Protein AF-A0A2J0L1N8-F1 (afdb_monomer_lite)

Radius of gyration: 18.6 Å; chains: 1; bounding box: 38×47×56 Å

pLDDT: mean 83.7, std 17.96, range [36.22, 98.75]

Sequence (239 aa):
EGKQETFERILALIKKQTQQLLSDLTNLAQSHSAELFRLIEEYEKRYGSLGPWASNGVPIYLQTDYPGETLGLSDDPFTAYGCAVTSVAMVLAKYKSTITPMTLNHDVRTFSCTDSGWAFCWNSVSNYGFKIEKFVNHTYPKSL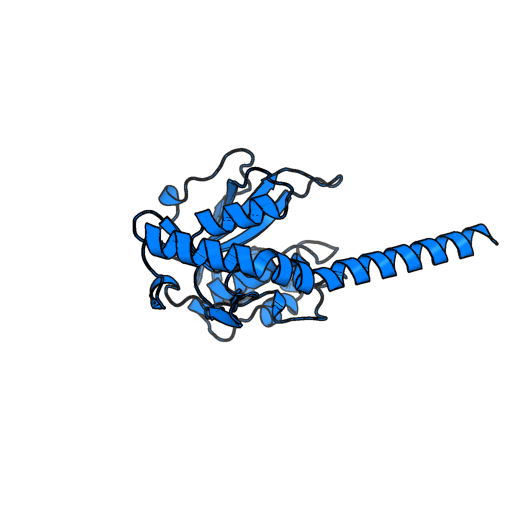NLDNYFDGRPMVIFLNTGYSSSCGCYRGHYVVVTSNFNGKYIVHDPILSGVVVDPNTGQKLPRGPRYLDMVKELVSDWYDGKKVVVDQVIIITPK

Secondary structure (DSSP, 8-state):
-HHHHHHHHHHHHHHHHHHHHHTTHHHHHHHTHHHHHHHHHHHHHHH----GGGGTT-----GGG-TT-BSTTSSSBHHHHTHHHHHHHHHHHTT-TT--HHHHHT-GGGSTTSTTS-S--GGGGGGGTEEEEEEEPP-TTSPP-GGGT-SSS-EEEEEEEEE--TT-PEEEEEEEEEEEETTEEEEE-TTTTS-EE-TTT--EEPS--EEHHHHHHHHHHHTTTPPPEEEEEEEEEE-

Foldseek 3Di:
DVVVVVVVVVVVVVVVVVVVVVVCLVVVQVVCLQVLVVLQVVCCVVFNHDDPVQQQQQDFAALCVDPPDAAAQAPHRSNVQVQVLQQVQSQLCSVPVVRHSVNLRPDNLQQVVDPRSRDGDQCSVVVVQKDWPDKDAFDPPDFDDCVVPDPQHKKKWWWFLDFDDPVTDTDTGIWIFHDAGPNWTKIRGNHSQAWRANPVPRDIDHRHIDTPVSVQCSRCVVVVNGHIGGGIIIGMGGD

Structure (mmCIF, N/CA/C/O backbone):
data_AF-A0A2J0L1N8-F1
#
_entry.id   AF-A0A2J0L1N8-F1
#
loop_
_atom_site.group_PDB
_atom_site.id
_atom_site.type_symbol
_atom_site.label_atom_id
_atom_site.label_alt_id
_atom_site.label_comp_id
_atom_site.label_asym_id
_atom_site.label_entity_id
_atom_site.label_seq_id
_atom_site.pdbx_PDB_ins_code
_atom_site.Cartn_x
_atom_site.Cartn_y
_atom_site.Cartn_z
_atom_site.occupancy
_atom_site.B_iso_or_equiv
_atom_site.auth_seq_id
_atom_site.auth_comp_id
_atom_site.auth_asym_id
_atom_site.auth_atom_id
_atom_site.pdbx_PDB_model_num
ATOM 1 N N . GLU A 1 1 ? 20.664 19.275 -40.132 1.00 52.25 1 GLU A N 1
ATOM 2 C CA . GLU A 1 1 ? 21.248 19.511 -38.792 1.00 52.25 1 GLU A CA 1
ATOM 3 C C . GLU A 1 1 ? 20.271 20.172 -37.806 1.00 52.25 1 GLU A C 1
ATOM 5 O O . GLU A 1 1 ? 20.024 19.581 -36.767 1.00 52.25 1 GLU A O 1
ATOM 10 N N . GLY A 1 2 ? 19.574 21.272 -38.130 1.00 52.19 2 GLY A N 1
ATOM 11 C CA . GLY A 1 2 ? 18.705 21.982 -37.157 1.00 52.19 2 GLY A CA 1
ATOM 12 C C . GLY A 1 2 ? 17.472 21.253 -36.572 1.00 52.19 2 GLY A C 1
ATOM 13 O O . GLY A 1 2 ? 16.914 21.700 -35.572 1.00 52.19 2 GLY A O 1
ATOM 14 N N . LYS A 1 3 ? 17.027 20.118 -37.136 1.00 45.91 3 LYS A N 1
ATOM 15 C CA . LYS A 1 3 ? 15.898 19.338 -36.578 1.00 45.91 3 LYS A CA 1
ATOM 16 C C . LYS A 1 3 ? 16.305 18.453 -35.394 1.00 45.91 3 LYS A C 1
ATOM 18 O O . LYS A 1 3 ? 15.472 18.192 -34.534 1.00 45.91 3 LYS A O 1
ATOM 23 N N . GLN A 1 4 ? 17.569 18.033 -35.338 1.00 47.91 4 GLN A N 1
ATOM 24 C CA . GLN A 1 4 ? 18.076 17.148 -34.288 1.00 47.91 4 GLN A CA 1
ATOM 25 C C . GLN A 1 4 ? 18.381 17.932 -33.008 1.00 47.91 4 GLN A C 1
ATOM 27 O O . GLN A 1 4 ? 17.948 17.528 -31.938 1.00 47.91 4 GLN A O 1
ATOM 32 N N . GLU A 1 5 ? 18.972 19.126 -33.120 1.00 58.19 5 GLU A N 1
ATOM 33 C CA . GLU A 1 5 ? 19.113 20.043 -31.978 1.00 58.19 5 GLU A CA 1
ATOM 34 C C . GLU A 1 5 ? 17.760 20.500 -31.423 1.00 58.19 5 GLU A C 1
ATOM 36 O O . GLU A 1 5 ? 17.589 20.598 -30.211 1.00 58.19 5 GLU A O 1
ATOM 41 N N . THR A 1 6 ? 16.767 20.740 -32.287 1.00 47.00 6 THR A N 1
ATOM 42 C CA . THR A 1 6 ? 15.409 21.099 -31.845 1.00 47.00 6 THR A CA 1
ATOM 43 C C . THR A 1 6 ? 14.746 19.941 -31.094 1.00 47.00 6 THR A C 1
ATOM 45 O O . THR A 1 6 ? 14.110 20.163 -30.067 1.00 47.00 6 THR A O 1
ATOM 48 N N . PHE A 1 7 ? 14.934 18.705 -31.562 1.00 39.81 7 PHE A N 1
ATOM 49 C CA . PHE A 1 7 ? 14.415 17.505 -30.909 1.00 39.81 7 PHE A CA 1
ATOM 50 C C . PHE A 1 7 ? 15.078 17.250 -29.550 1.00 39.81 7 PHE A C 1
ATOM 52 O O . PHE A 1 7 ? 14.368 17.066 -28.568 1.00 39.81 7 PHE A O 1
ATOM 59 N N . GLU A 1 8 ? 16.407 17.343 -29.457 1.00 49.06 8 GLU A N 1
ATOM 60 C CA . GLU A 1 8 ? 17.147 17.203 -28.193 1.00 49.06 8 GLU A CA 1
ATOM 61 C C . GLU A 1 8 ? 16.781 18.298 -27.184 1.00 49.06 8 GLU A C 1
ATOM 63 O O . GLU A 1 8 ? 16.646 18.045 -25.989 1.00 49.06 8 GLU A O 1
ATOM 68 N N . ARG A 1 9 ? 16.527 19.523 -27.658 1.00 53.19 9 ARG A N 1
ATOM 69 C CA . ARG A 1 9 ? 16.094 20.639 -26.808 1.00 53.19 9 ARG A CA 1
ATOM 70 C C . ARG A 1 9 ? 14.660 20.457 -26.304 1.00 53.19 9 ARG A C 1
ATOM 72 O O . ARG A 1 9 ? 14.391 20.769 -25.147 1.00 53.19 9 ARG A O 1
ATOM 79 N N . ILE A 1 10 ? 13.762 19.915 -27.132 1.00 43.25 10 ILE A N 1
ATOM 80 C CA . ILE A 1 10 ? 12.401 19.522 -26.730 1.00 43.25 10 ILE A CA 1
ATOM 81 C C . ILE A 1 10 ? 12.456 18.347 -25.746 1.00 43.25 10 ILE A C 1
ATOM 83 O O . ILE A 1 10 ? 11.767 18.386 -24.736 1.00 43.25 10 ILE A O 1
ATOM 87 N N . LEU A 1 11 ? 13.318 17.352 -25.961 1.00 41.41 11 LEU A N 1
ATOM 88 C CA . LEU A 1 11 ? 13.534 16.233 -25.037 1.00 41.41 11 LEU A CA 1
ATOM 89 C C . LEU A 1 11 ? 14.109 16.683 -23.695 1.00 41.41 11 LEU A C 1
ATOM 91 O O . LEU A 1 11 ? 13.662 16.210 -22.656 1.00 41.41 11 LEU A O 1
ATOM 95 N N . ALA A 1 12 ? 15.061 17.615 -23.693 1.00 48.00 12 ALA A N 1
ATOM 96 C CA . ALA A 1 12 ? 15.605 18.204 -22.475 1.00 48.00 12 ALA A CA 1
ATOM 97 C C . ALA A 1 12 ? 14.562 19.063 -21.739 1.00 48.00 12 ALA A C 1
ATOM 99 O O . ALA A 1 12 ? 14.507 19.031 -20.513 1.00 48.00 12 ALA A O 1
ATOM 100 N N . LEU A 1 13 ? 13.704 19.788 -22.468 1.00 44.12 13 LEU A N 1
ATOM 101 C CA . LEU A 1 13 ? 12.574 20.531 -21.902 1.00 44.12 13 LEU A CA 1
ATOM 102 C C . LEU A 1 13 ? 11.509 19.600 -21.323 1.00 44.12 13 LEU A C 1
ATOM 104 O O . LEU A 1 13 ? 11.051 19.856 -20.217 1.00 44.12 13 LEU A O 1
ATOM 108 N N . ILE A 1 14 ? 11.178 18.507 -22.015 1.00 43.28 14 ILE A N 1
ATOM 109 C CA . ILE A 1 14 ? 10.265 17.470 -21.525 1.00 43.28 14 ILE A CA 1
ATOM 110 C C . ILE A 1 14 ? 10.870 16.813 -20.288 1.00 43.28 14 ILE A C 1
ATOM 112 O O . ILE A 1 14 ? 10.217 16.787 -19.262 1.00 43.28 14 ILE A O 1
ATOM 116 N N . LYS A 1 15 ? 12.135 16.377 -20.311 1.00 40.19 15 LYS A N 1
ATOM 117 C CA . LYS A 1 15 ? 12.809 15.790 -19.139 1.00 40.19 15 LYS A CA 1
ATOM 118 C C . LYS A 1 15 ? 12.867 16.756 -17.958 1.00 40.19 15 LYS A C 1
ATOM 120 O O . LYS A 1 15 ? 12.630 16.336 -16.830 1.00 40.19 15 LYS A O 1
ATOM 125 N N . LYS A 1 16 ? 13.120 18.043 -18.210 1.00 44.84 16 LYS A N 1
ATOM 126 C CA . LYS A 1 16 ? 13.109 19.088 -17.182 1.00 44.84 16 LYS A CA 1
ATOM 127 C C . LYS A 1 16 ? 11.700 19.324 -16.638 1.00 44.84 16 LYS A C 1
ATOM 129 O O . LYS A 1 16 ? 11.557 19.383 -15.428 1.00 44.84 16 LYS A O 1
ATOM 134 N N . GLN A 1 17 ? 10.672 19.389 -17.485 1.00 36.88 17 GLN A N 1
ATOM 135 C CA . GLN A 1 17 ? 9.266 19.495 -17.072 1.00 36.88 17 GLN A CA 1
ATOM 136 C C . GLN A 1 17 ? 8.795 18.248 -16.313 1.00 36.88 17 GLN A C 1
ATOM 138 O O . GLN A 1 17 ? 8.113 18.383 -15.307 1.00 36.88 17 GLN A O 1
ATOM 143 N N . THR A 1 18 ? 9.219 17.051 -16.717 1.00 40.91 18 THR A N 1
ATOM 144 C CA . THR A 1 18 ? 8.939 15.789 -16.023 1.00 40.91 18 THR A CA 1
ATOM 145 C C . THR A 1 18 ? 9.659 15.725 -14.673 1.00 40.91 18 THR A C 1
ATOM 147 O O . THR A 1 18 ? 9.056 15.319 -13.690 1.00 40.91 18 THR A O 1
ATOM 150 N N . GLN A 1 19 ? 10.905 16.202 -14.570 1.00 38.97 19 GLN A N 1
ATOM 151 C CA . GLN A 1 19 ? 11.608 16.360 -13.286 1.00 38.97 19 GLN A CA 1
ATOM 152 C C . GLN A 1 19 ? 10.979 17.443 -12.396 1.00 38.97 19 GLN A C 1
ATOM 154 O O . GLN A 1 19 ? 10.983 17.309 -11.175 1.00 38.97 19 GLN A O 1
ATOM 159 N N . GLN A 1 20 ? 10.393 18.486 -12.988 1.00 38.25 20 GLN A N 1
ATOM 160 C CA . GLN A 1 20 ? 9.663 19.532 -12.267 1.00 38.25 20 GLN A CA 1
ATOM 161 C C . GLN A 1 20 ? 8.290 19.041 -11.776 1.00 38.25 20 GLN A C 1
ATOM 163 O O . GLN A 1 20 ? 7.902 19.370 -10.666 1.00 38.25 20 GLN A O 1
ATOM 168 N N . LEU A 1 21 ? 7.627 18.155 -12.524 1.00 36.22 21 LEU A N 1
ATOM 169 C CA . LEU A 1 21 ? 6.430 17.423 -12.085 1.00 36.22 21 LEU A CA 1
ATOM 170 C C . LEU A 1 21 ? 6.754 16.354 -11.023 1.00 36.22 21 LEU A C 1
ATOM 172 O O . LEU A 1 21 ? 5.937 16.058 -10.160 1.00 36.22 21 LEU A O 1
ATOM 176 N N . LEU A 1 22 ? 7.967 15.795 -11.027 1.00 38.78 22 LEU A N 1
ATOM 177 C CA . LEU A 1 22 ? 8.450 14.890 -9.972 1.00 38.78 22 LEU A CA 1
ATOM 178 C C . LEU A 1 22 ? 8.841 15.632 -8.682 1.00 38.78 22 LEU A C 1
ATOM 180 O O . LEU A 1 22 ? 8.788 15.054 -7.597 1.00 38.78 22 LEU A O 1
ATOM 184 N N . SER A 1 23 ? 9.156 16.925 -8.784 1.00 36.22 23 SER A N 1
ATOM 185 C CA . SER A 1 23 ? 9.275 17.854 -7.653 1.00 36.22 23 SER A CA 1
ATOM 186 C C . SER A 1 23 ? 7.914 18.209 -7.024 1.00 36.22 23 SER A C 1
ATOM 188 O O . SER A 1 23 ? 7.894 18.804 -5.945 1.00 36.22 23 SER A O 1
ATOM 190 N N . ASP A 1 24 ? 6.788 17.829 -7.640 1.00 42.91 24 ASP A N 1
ATOM 191 C CA . ASP A 1 24 ? 5.440 18.160 -7.162 1.00 42.91 24 ASP A CA 1
ATOM 192 C C . ASP A 1 24 ? 4.811 17.108 -6.238 1.00 42.91 24 ASP A C 1
ATOM 194 O O . ASP A 1 24 ? 3.710 17.326 -5.752 1.00 42.91 24 ASP A O 1
ATOM 198 N N . LEU A 1 25 ? 5.492 16.017 -5.871 1.00 42.97 25 LEU A N 1
ATOM 199 C CA . LEU A 1 25 ? 4.987 15.122 -4.812 1.00 42.97 25 LEU A CA 1
ATOM 200 C C . LEU A 1 25 ? 4.983 15.799 -3.430 1.00 42.97 25 LEU A C 1
ATOM 202 O O . LEU A 1 25 ? 4.101 15.537 -2.616 1.00 42.97 25 LEU A O 1
ATOM 206 N N . THR A 1 26 ? 5.910 16.729 -3.183 1.00 40.84 26 THR A N 1
ATOM 207 C CA . THR A 1 26 ? 5.939 17.556 -1.965 1.00 40.84 26 THR A CA 1
ATOM 208 C C . THR A 1 26 ? 4.827 18.611 -1.978 1.00 40.84 26 THR A C 1
ATOM 210 O O . THR A 1 26 ? 4.223 18.871 -0.939 1.00 40.84 26 THR A O 1
ATOM 213 N N . ASN A 1 27 ? 4.494 19.156 -3.155 1.00 43.84 27 ASN A N 1
ATOM 214 C CA . ASN A 1 27 ? 3.375 20.086 -3.345 1.00 43.84 27 ASN A CA 1
ATOM 215 C C . ASN A 1 27 ? 2.018 19.366 -3.341 1.00 43.84 27 ASN A C 1
ATOM 217 O O . ASN A 1 27 ? 1.044 19.922 -2.848 1.00 43.84 27 ASN A O 1
ATOM 221 N N . LEU A 1 28 ? 1.938 18.117 -3.807 1.00 46.94 28 LEU A N 1
ATOM 222 C CA . LEU A 1 28 ? 0.760 17.254 -3.684 1.00 46.94 28 LEU A CA 1
ATOM 223 C C . LEU A 1 28 ? 0.546 16.861 -2.215 1.00 46.94 28 LEU A C 1
ATOM 225 O O . LEU A 1 28 ? -0.552 16.987 -1.688 1.00 46.94 28 LEU A O 1
ATOM 229 N N . ALA A 1 29 ? 1.614 16.483 -1.508 1.00 44.12 29 ALA A N 1
ATOM 230 C CA . ALA A 1 29 ? 1.554 16.208 -0.078 1.00 44.12 29 ALA A CA 1
ATOM 231 C C . ALA A 1 29 ? 1.189 17.454 0.749 1.00 44.12 29 ALA A C 1
ATOM 233 O O . ALA A 1 29 ? 0.446 17.311 1.708 1.00 44.12 29 ALA A O 1
ATOM 234 N N . GLN A 1 30 ? 1.647 18.661 0.388 1.00 46.31 30 GLN A N 1
ATOM 235 C CA . GLN A 1 30 ? 1.259 19.916 1.059 1.00 46.31 30 GLN A CA 1
ATOM 236 C C . GLN A 1 30 ? -0.136 20.426 0.660 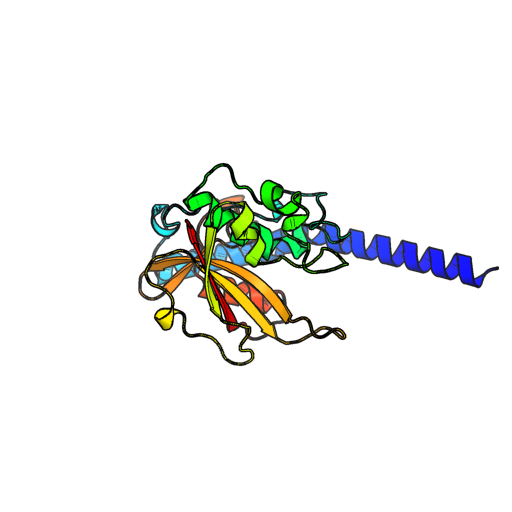1.00 46.31 30 GLN A C 1
ATOM 238 O O . GLN A 1 30 ? -0.855 20.933 1.516 1.00 46.31 30 GLN A O 1
ATOM 243 N N . SER A 1 31 ? -0.551 20.285 -0.602 1.00 53.03 31 SER A N 1
ATOM 244 C CA . SER A 1 31 ? -1.897 20.684 -1.052 1.00 53.03 31 SER A CA 1
ATOM 245 C C . SER A 1 31 ? -2.983 19.743 -0.532 1.00 53.03 31 SER A C 1
ATOM 247 O O . SER A 1 31 ? -4.084 20.198 -0.233 1.00 53.03 31 SER A O 1
ATOM 249 N N . HIS A 1 32 ? -2.657 18.463 -0.325 1.00 64.94 32 HIS A N 1
ATOM 250 C CA . HIS A 1 32 ? -3.560 17.488 0.279 1.00 64.94 32 HIS A CA 1
ATOM 251 C C . HIS A 1 32 ? -3.314 17.255 1.776 1.00 64.94 32 HIS A C 1
ATOM 253 O O . HIS A 1 32 ? -4.083 16.508 2.368 1.00 64.94 32 HIS A O 1
ATOM 259 N N . SER A 1 33 ? -2.308 17.852 2.437 1.00 69.44 33 SER A N 1
ATOM 260 C CA . SER A 1 33 ? -2.086 17.578 3.872 1.00 69.44 33 SER A CA 1
ATOM 261 C C . SER A 1 33 ? -3.227 18.097 4.737 1.00 69.44 33 SER A C 1
ATOM 263 O O . SER A 1 33 ? -3.623 17.404 5.669 1.00 69.44 33 SER A O 1
ATOM 265 N N . ALA A 1 34 ? -3.786 19.268 4.409 1.00 74.31 34 ALA A N 1
ATOM 266 C CA . ALA A 1 34 ? -4.982 19.792 5.069 1.00 74.31 34 ALA A CA 1
ATOM 267 C C . ALA A 1 34 ? -6.172 18.843 4.897 1.00 74.31 34 ALA A C 1
ATOM 269 O O . ALA A 1 34 ? -6.858 18.529 5.865 1.00 74.31 34 ALA A O 1
ATOM 270 N N . GLU A 1 35 ? -6.385 18.359 3.673 1.00 81.81 35 GLU A N 1
ATOM 271 C CA . GLU A 1 35 ? -7.505 17.477 3.355 1.00 81.81 35 GLU A CA 1
ATOM 272 C C . GLU A 1 35 ? -7.341 16.091 3.986 1.00 81.81 35 GLU A C 1
ATOM 274 O O . GLU A 1 35 ? -8.262 15.576 4.610 1.00 81.81 35 GLU A O 1
ATOM 279 N N . LEU A 1 36 ? -6.141 15.516 3.922 1.00 81.69 36 LEU A N 1
ATOM 280 C CA . LEU A 1 36 ? -5.798 14.264 4.585 1.00 81.69 36 LEU A CA 1
ATOM 281 C C . LEU A 1 36 ? -5.970 14.378 6.101 1.00 81.69 36 LEU A C 1
ATOM 283 O O . LEU A 1 36 ? -6.534 13.480 6.719 1.00 81.69 36 LEU A O 1
ATOM 287 N N . PHE A 1 37 ? -5.505 15.473 6.705 1.00 83.12 37 PHE A N 1
ATOM 288 C CA . PHE A 1 37 ? -5.677 15.723 8.132 1.00 83.12 37 PHE A CA 1
ATOM 289 C C . PHE A 1 37 ? -7.166 15.811 8.497 1.00 83.12 37 PHE A C 1
ATOM 291 O O . PHE A 1 37 ? -7.621 15.093 9.387 1.00 83.12 37 PHE A O 1
ATOM 298 N N . ARG A 1 38 ? -7.936 16.611 7.747 1.00 86.00 38 ARG A N 1
ATOM 299 C CA . ARG A 1 38 ? -9.389 16.767 7.906 1.00 86.00 38 ARG A CA 1
ATOM 300 C C . ARG A 1 38 ? -10.117 15.426 7.815 1.00 86.00 38 ARG A C 1
ATOM 302 O O . ARG A 1 38 ? -10.959 15.125 8.656 1.00 86.00 38 ARG A O 1
ATOM 309 N N . LEU A 1 39 ? -9.791 14.619 6.809 1.00 89.94 39 LEU A N 1
ATOM 310 C CA . LEU A 1 39 ? -10.401 13.311 6.595 1.00 89.94 39 LEU A CA 1
ATOM 311 C C . LEU A 1 39 ? -10.041 12.317 7.701 1.00 89.94 39 LEU A C 1
ATOM 313 O O . LEU A 1 39 ? -10.912 11.568 8.141 1.00 89.94 39 LEU A O 1
ATOM 317 N N . ILE A 1 40 ? -8.800 12.324 8.197 1.00 88.12 40 ILE A N 1
ATOM 318 C CA . ILE A 1 40 ? -8.428 11.488 9.345 1.00 88.12 40 ILE A CA 1
ATOM 319 C C . ILE A 1 40 ? -9.304 11.850 10.547 1.00 88.12 40 ILE A C 1
ATOM 321 O O . ILE A 1 40 ? -9.949 10.965 11.106 1.00 88.12 40 ILE A O 1
ATOM 325 N N . GLU A 1 41 ? -9.399 13.132 10.905 1.00 89.12 41 GLU A N 1
ATOM 326 C CA . GLU A 1 41 ? -10.238 13.567 12.027 1.00 89.12 41 GLU A CA 1
ATOM 327 C C . GLU A 1 41 ? -11.718 13.218 11.827 1.00 89.12 41 GLU A C 1
ATOM 329 O O . GLU A 1 41 ? -12.378 12.744 12.754 1.00 89.12 41 GLU A O 1
ATOM 334 N N . GLU A 1 42 ? -12.250 13.411 10.617 1.00 92.75 42 GLU A N 1
ATOM 335 C CA . GLU A 1 42 ? -13.637 13.081 10.291 1.00 92.75 42 GLU A CA 1
ATOM 336 C C . GLU A 1 42 ? -13.921 11.585 10.485 1.00 92.75 42 GLU A C 1
ATOM 338 O O . GLU A 1 42 ? -14.891 11.209 11.156 1.00 92.75 42 GLU A O 1
ATOM 343 N N . TYR A 1 43 ? -13.072 10.721 9.925 1.00 93.75 43 TYR A N 1
ATOM 344 C CA . TYR A 1 43 ? -13.245 9.277 10.019 1.00 93.75 43 TYR A CA 1
ATOM 345 C C . TYR A 1 43 ? -13.017 8.768 11.444 1.00 93.75 43 TYR A C 1
ATOM 347 O O . TYR A 1 43 ? -13.767 7.904 11.899 1.00 93.75 43 TYR A O 1
ATOM 355 N N . GLU A 1 44 ? -12.050 9.314 12.182 1.00 91.62 44 GLU A N 1
ATOM 356 C CA . GLU A 1 44 ? -11.842 8.959 13.587 1.00 91.62 44 GLU A CA 1
ATOM 357 C C . GLU A 1 44 ? -13.012 9.393 14.473 1.00 91.62 44 GLU A C 1
ATOM 359 O O . GLU A 1 44 ? -13.459 8.625 15.324 1.00 91.62 44 GLU A O 1
ATOM 364 N N . LYS A 1 45 ? -13.588 10.575 14.234 1.00 93.50 45 LYS A N 1
ATOM 365 C CA . LYS A 1 45 ? -14.798 11.024 14.934 1.00 93.50 45 LYS A CA 1
ATOM 366 C C . LYS A 1 45 ? -16.001 10.134 14.623 1.00 93.50 45 LYS A C 1
ATOM 368 O O . LYS A 1 45 ? -16.828 9.888 15.500 1.00 93.50 45 LYS A O 1
ATOM 373 N N . ARG A 1 46 ? -16.127 9.677 13.375 1.00 95.06 46 ARG A N 1
ATOM 374 C CA . ARG A 1 46 ? -17.278 8.895 12.909 1.00 95.06 46 ARG A CA 1
ATOM 375 C C . ARG A 1 46 ? -17.203 7.416 13.286 1.00 95.06 46 ARG A C 1
ATOM 377 O O . ARG A 1 46 ? -18.236 6.825 13.588 1.00 95.06 46 ARG A O 1
ATOM 384 N N . TYR A 1 47 ? -16.016 6.820 13.229 1.00 94.44 47 TYR A N 1
ATOM 385 C CA . TYR A 1 47 ? -15.825 5.371 13.355 1.00 94.44 47 TYR A CA 1
ATOM 386 C C . TYR A 1 47 ? -14.925 4.965 14.530 1.00 94.44 47 TYR A C 1
ATOM 388 O O . TYR A 1 47 ? -14.923 3.790 14.895 1.00 94.44 47 TYR A O 1
ATOM 396 N N . GLY A 1 48 ? -14.227 5.919 15.151 1.00 92.69 48 GLY A N 1
ATOM 397 C CA . GLY A 1 48 ? -13.297 5.736 16.266 1.00 92.69 48 GLY A CA 1
ATOM 398 C C . GLY A 1 48 ? -11.833 5.925 15.852 1.00 92.69 48 GLY A C 1
ATOM 399 O O . GLY A 1 48 ? -11.454 5.631 14.717 1.00 92.69 48 GLY A O 1
ATOM 400 N N . SER A 1 49 ? -10.993 6.398 16.774 1.00 91.62 49 SER A N 1
ATOM 401 C CA . SER A 1 49 ? -9.554 6.556 16.527 1.00 91.62 49 SER A CA 1
ATOM 402 C C . SER A 1 49 ? -8.838 5.213 16.384 1.00 91.62 49 SER A C 1
ATOM 404 O O . SER A 1 49 ? -9.134 4.245 17.095 1.00 91.62 49 SER A O 1
ATOM 406 N N . LEU A 1 50 ? -7.866 5.156 15.473 1.00 92.12 50 LEU A N 1
ATOM 407 C CA . LEU A 1 50 ? -7.100 3.942 15.201 1.00 92.12 50 LEU A CA 1
ATOM 408 C C . LEU A 1 50 ? -5.834 3.897 16.059 1.00 92.12 50 LEU A C 1
ATOM 410 O O . LEU A 1 50 ? -5.032 4.827 16.068 1.00 92.12 50 LEU A O 1
ATOM 414 N N . GLY A 1 51 ? -5.637 2.788 16.772 1.00 88.69 51 GLY A N 1
ATOM 415 C CA . GLY A 1 51 ? -4.443 2.560 17.588 1.00 88.69 51 GLY A CA 1
ATOM 416 C C . GLY A 1 51 ? -3.431 1.614 16.930 1.00 88.69 51 GLY A C 1
ATOM 417 O O . GLY A 1 51 ? -3.709 1.043 15.873 1.00 88.69 51 GLY A O 1
ATOM 418 N N . PRO A 1 52 ? -2.287 1.349 17.595 1.00 89.44 52 PRO A N 1
ATOM 419 C CA . PRO A 1 52 ? -1.273 0.400 17.115 1.00 89.44 52 PRO A CA 1
ATOM 420 C C . PRO A 1 52 ? -1.813 -1.009 16.829 1.00 89.44 52 PRO A C 1
ATOM 422 O O . PRO A 1 52 ? -1.289 -1.721 15.974 1.00 89.44 52 PRO A O 1
ATOM 425 N N . TRP A 1 53 ? -2.887 -1.411 17.516 1.00 92.50 53 TRP A N 1
ATOM 426 C CA . TRP A 1 53 ? -3.572 -2.685 17.288 1.00 92.50 53 TRP A CA 1
ATOM 427 C C . TRP A 1 53 ? -4.073 -2.829 15.843 1.00 92.50 53 TRP A C 1
ATOM 429 O O . TRP A 1 53 ? -4.071 -3.934 15.304 1.00 92.50 53 TRP A O 1
ATOM 439 N N . ALA A 1 54 ? -4.448 -1.724 15.188 1.00 95.19 54 ALA A N 1
ATOM 440 C CA . ALA A 1 54 ? -5.059 -1.749 13.864 1.00 95.19 54 ALA A CA 1
ATOM 441 C C . ALA A 1 54 ? -4.052 -2.118 12.763 1.00 95.19 54 ALA A C 1
ATOM 443 O O . ALA A 1 54 ? -4.433 -2.635 11.710 1.00 95.19 54 ALA A O 1
ATOM 444 N N . SER A 1 55 ? -2.757 -1.948 13.031 1.00 95.06 55 SER A N 1
ATOM 445 C CA . SER A 1 55 ? -1.679 -2.423 12.165 1.00 95.06 55 SER A CA 1
ATOM 446 C C . SER A 1 55 ? -1.542 -3.945 12.155 1.00 95.06 55 SER A C 1
ATOM 448 O O . SER A 1 55 ? -0.927 -4.483 11.239 1.00 95.06 55 SER A O 1
ATOM 450 N N . ASN A 1 56 ? -2.100 -4.660 13.144 1.00 95.25 56 ASN A N 1
ATOM 451 C CA . ASN A 1 56 ? -2.029 -6.123 13.230 1.00 95.25 56 ASN A CA 1
ATOM 452 C C . ASN A 1 56 ? -0.580 -6.643 13.055 1.00 95.25 56 ASN A C 1
ATOM 454 O O . ASN A 1 56 ? -0.319 -7.583 12.308 1.00 95.25 56 ASN A O 1
ATOM 458 N N . GLY A 1 57 ? 0.404 -5.974 13.665 1.00 95.88 57 GLY A N 1
ATOM 459 C CA . GLY A 1 57 ? 1.827 -6.333 13.556 1.00 95.88 57 GLY A CA 1
ATOM 460 C C . GLY A 1 57 ? 2.472 -6.143 12.173 1.00 95.88 57 GLY A C 1
ATOM 461 O O . GLY A 1 57 ? 3.641 -6.475 12.007 1.00 95.88 57 GLY A O 1
ATOM 462 N N . VAL A 1 58 ? 1.752 -5.619 11.179 1.00 97.88 58 VAL A N 1
ATOM 463 C CA . VAL A 1 58 ? 2.329 -5.191 9.898 1.00 97.88 58 VAL A CA 1
ATOM 464 C C . VAL A 1 58 ? 3.081 -3.875 10.136 1.00 97.88 58 VAL A C 1
ATOM 466 O O . VAL A 1 58 ? 2.511 -2.983 10.758 1.00 97.88 58 VAL A O 1
ATOM 469 N N . PRO A 1 59 ? 4.339 -3.700 9.700 1.00 97.56 59 PRO A N 1
ATOM 470 C CA . PRO A 1 59 ? 5.005 -2.400 9.771 1.00 97.56 59 PRO A CA 1
ATOM 471 C C . PRO A 1 59 ? 4.450 -1.425 8.723 1.00 97.56 59 PRO A C 1
ATOM 473 O O . PRO A 1 59 ? 3.835 -1.831 7.739 1.00 97.56 59 PRO A O 1
ATOM 476 N N . ILE A 1 60 ? 4.680 -0.126 8.922 1.00 96.31 60 ILE A N 1
ATOM 477 C CA . ILE A 1 60 ? 4.370 0.903 7.920 1.00 96.31 60 ILE A CA 1
ATOM 478 C C . ILE A 1 60 ? 5.662 1.318 7.226 1.00 96.31 60 ILE A C 1
ATOM 480 O O . ILE A 1 60 ? 6.526 1.962 7.832 1.00 96.31 60 ILE A O 1
ATOM 484 N N . TYR A 1 61 ? 5.746 1.000 5.941 1.00 97.56 61 TYR A N 1
ATOM 485 C CA . TYR A 1 61 ? 6.765 1.513 5.038 1.00 97.56 61 TYR A CA 1
ATOM 486 C C . TYR A 1 61 ? 6.131 2.483 4.052 1.00 97.56 61 TYR A C 1
ATOM 488 O O . TYR A 1 61 ? 5.019 2.240 3.585 1.00 97.56 61 TYR A O 1
ATOM 496 N N . LEU A 1 62 ? 6.841 3.567 3.741 1.00 94.31 62 LEU A N 1
ATOM 497 C CA . LEU A 1 62 ? 6.395 4.535 2.749 1.00 94.31 62 LEU A CA 1
ATOM 498 C C . LEU A 1 62 ? 7.300 4.472 1.529 1.00 94.31 62 LEU A C 1
ATOM 500 O O . LEU A 1 62 ? 8.521 4.468 1.664 1.00 94.31 62 LEU A O 1
ATOM 504 N N . GLN A 1 63 ? 6.715 4.490 0.336 1.00 92.75 63 GLN A N 1
ATOM 505 C CA . GLN A 1 63 ? 7.501 4.582 -0.896 1.00 92.75 63 GLN A CA 1
ATOM 506 C C . GLN A 1 63 ? 8.207 5.942 -1.011 1.00 92.75 63 GLN A C 1
ATOM 508 O O . GLN A 1 63 ? 9.237 6.060 -1.667 1.00 92.75 63 GLN A O 1
ATOM 513 N N . THR A 1 64 ? 7.682 6.963 -0.328 1.00 87.75 64 THR A N 1
ATOM 514 C CA . THR A 1 64 ? 8.237 8.320 -0.277 1.00 87.75 64 THR A CA 1
ATOM 515 C C . THR A 1 64 ? 9.475 8.444 0.613 1.00 87.75 64 THR A C 1
ATOM 517 O O . THR A 1 64 ? 10.142 9.471 0.555 1.00 87.75 64 THR A O 1
ATOM 520 N N . ASP A 1 65 ? 9.805 7.424 1.417 1.00 91.00 65 ASP A N 1
ATOM 521 C CA . ASP A 1 65 ? 11.007 7.420 2.269 1.00 91.00 65 ASP A CA 1
ATOM 522 C C . ASP A 1 65 ? 12.308 7.206 1.457 1.00 91.00 65 ASP A C 1
ATOM 524 O O . ASP A 1 65 ? 13.399 7.277 2.019 1.00 91.00 65 ASP A O 1
ATOM 528 N N . TYR A 1 66 ? 12.209 6.960 0.142 1.00 90.00 66 TYR A N 1
ATOM 529 C CA . TYR A 1 66 ? 13.331 6.593 -0.733 1.00 90.00 66 TYR A CA 1
ATOM 530 C C . TYR A 1 66 ? 13.506 7.563 -1.918 1.00 90.00 66 TYR A C 1
ATOM 532 O O . TYR A 1 66 ? 13.401 7.159 -3.080 1.00 90.00 66 TYR A O 1
ATOM 540 N N . PRO A 1 67 ? 13.731 8.867 -1.669 1.00 88.31 67 PRO A N 1
ATOM 541 C CA . PRO A 1 67 ? 13.962 9.823 -2.745 1.00 88.31 67 PRO A CA 1
ATOM 542 C C . PRO A 1 67 ? 15.251 9.485 -3.507 1.00 88.31 67 PRO A C 1
ATOM 544 O O . PRO A 1 67 ? 16.292 9.239 -2.904 1.00 88.31 67 PRO A O 1
ATOM 547 N N . GLY A 1 68 ? 15.186 9.514 -4.840 1.00 87.62 68 GLY A N 1
ATOM 548 C CA . GLY A 1 68 ? 16.330 9.248 -5.721 1.00 87.62 68 GLY A CA 1
ATOM 549 C C . GLY A 1 68 ? 16.516 7.782 -6.124 1.00 87.62 68 GLY A C 1
ATOM 550 O O . GLY A 1 68 ? 17.277 7.519 -7.049 1.00 87.62 68 GLY A O 1
ATOM 551 N N . GLU A 1 69 ? 15.795 6.850 -5.501 1.00 94.62 69 GLU A N 1
ATOM 552 C CA . GLU A 1 69 ? 15.767 5.450 -5.931 1.00 94.62 69 GLU A CA 1
ATOM 553 C C . GLU A 1 69 ? 14.858 5.271 -7.156 1.00 94.62 69 GLU A C 1
ATOM 555 O O . GLU A 1 69 ? 13.794 5.897 -7.263 1.00 94.62 69 GLU A O 1
ATOM 560 N N . THR A 1 70 ? 15.251 4.378 -8.063 1.00 94.06 70 THR A N 1
ATOM 561 C CA . THR A 1 70 ? 14.411 3.926 -9.180 1.00 94.06 70 THR A CA 1
ATOM 562 C C . THR A 1 70 ? 13.734 2.595 -8.857 1.00 94.06 70 THR A C 1
ATOM 564 O O . THR A 1 70 ? 14.128 1.875 -7.936 1.00 94.06 70 THR A O 1
ATOM 567 N N . LEU A 1 71 ? 12.659 2.275 -9.574 1.00 89.94 71 LEU A N 1
ATOM 568 C CA . LEU A 1 71 ? 11.904 1.040 -9.416 1.00 89.94 71 LEU A CA 1
ATOM 569 C C . LEU A 1 71 ? 12.592 -0.102 -10.167 1.00 89.94 71 LEU A C 1
ATOM 571 O O . LEU A 1 71 ? 12.597 -0.132 -11.399 1.00 89.94 71 LEU A O 1
ATOM 575 N N . GLY A 1 72 ? 13.122 -1.072 -9.425 1.00 91.50 72 GLY A N 1
ATOM 576 C CA . GLY A 1 72 ? 13.767 -2.250 -9.993 1.00 91.50 72 GLY A CA 1
ATOM 577 C C . GLY A 1 72 ? 14.888 -1.888 -10.967 1.00 91.50 72 GLY A C 1
ATOM 578 O O . GLY A 1 72 ? 15.857 -1.231 -10.601 1.00 91.50 72 GLY A O 1
ATOM 579 N N . LEU A 1 73 ? 14.747 -2.342 -12.215 1.00 89.12 73 LEU A N 1
ATOM 580 C CA . LEU A 1 73 ? 15.691 -2.064 -13.309 1.00 89.12 73 LEU A CA 1
ATOM 581 C C . LEU A 1 73 ? 15.209 -0.956 -14.258 1.00 89.12 73 LEU A C 1
ATOM 583 O O . LEU A 1 73 ? 15.837 -0.720 -15.287 1.00 89.12 73 LEU A O 1
ATOM 587 N N . SER A 1 74 ? 14.080 -0.322 -13.949 1.00 87.19 74 SER A N 1
ATOM 588 C CA . SER A 1 74 ? 13.523 0.760 -14.759 1.00 87.19 74 SER A CA 1
ATOM 589 C C . SER A 1 74 ? 14.123 2.119 -14.382 1.00 87.19 74 SER A C 1
ATOM 591 O O . SER A 1 74 ? 14.751 2.271 -13.332 1.00 87.19 74 SER A O 1
ATOM 593 N N . ASP A 1 75 ? 13.870 3.124 -15.221 1.00 88.88 75 ASP A N 1
ATOM 594 C CA . ASP A 1 75 ? 14.166 4.532 -14.923 1.00 88.88 75 ASP A CA 1
ATOM 595 C C . ASP A 1 75 ? 13.030 5.217 -14.134 1.00 88.88 75 ASP A C 1
ATOM 597 O O . ASP A 1 75 ? 13.095 6.416 -13.847 1.00 88.88 75 ASP A O 1
ATOM 601 N N . ASP A 1 76 ? 11.968 4.479 -13.794 1.00 84.50 76 ASP A N 1
ATOM 602 C CA . ASP A 1 76 ? 10.815 5.032 -13.096 1.00 84.50 76 ASP A CA 1
ATOM 603 C C . ASP A 1 76 ? 11.160 5.317 -11.625 1.00 84.50 76 ASP A C 1
ATOM 605 O O . ASP A 1 76 ? 11.742 4.469 -10.947 1.00 84.50 76 ASP A O 1
ATOM 609 N N . PRO A 1 77 ? 10.790 6.483 -11.072 1.00 88.38 77 PRO A N 1
ATOM 610 C CA . PRO A 1 77 ? 11.092 6.813 -9.685 1.00 88.38 77 PRO A CA 1
ATOM 611 C C . PRO A 1 77 ? 10.304 5.930 -8.712 1.00 88.38 77 PRO A C 1
ATOM 613 O O . PRO A 1 77 ? 9.073 5.836 -8.781 1.00 88.38 77 PRO A O 1
ATOM 616 N N . PHE A 1 78 ? 11.003 5.346 -7.735 1.00 90.38 78 PHE A N 1
ATOM 617 C CA . PHE A 1 78 ? 10.394 4.486 -6.718 1.00 90.38 78 PHE A CA 1
ATOM 618 C C . PHE A 1 78 ? 9.325 5.227 -5.907 1.00 90.38 78 PHE A C 1
ATOM 620 O O . PHE A 1 78 ? 8.280 4.669 -5.575 1.00 90.38 78 PHE A O 1
ATOM 627 N N . THR A 1 79 ? 9.539 6.518 -5.648 1.00 87.50 79 THR A N 1
ATOM 628 C CA . THR A 1 79 ? 8.590 7.371 -4.923 1.00 87.50 79 THR A CA 1
ATOM 629 C C . THR A 1 79 ? 7.249 7.536 -5.636 1.00 87.50 79 THR A C 1
ATOM 631 O O . THR A 1 79 ? 6.257 7.807 -4.963 1.00 87.50 79 THR A O 1
ATOM 634 N N . ALA A 1 80 ? 7.182 7.339 -6.956 1.00 82.94 80 ALA A N 1
ATOM 635 C CA . ALA A 1 80 ? 5.942 7.417 -7.727 1.00 82.94 80 ALA A CA 1
ATOM 636 C C . ALA A 1 80 ? 5.328 6.032 -7.995 1.00 82.94 80 ALA A C 1
ATOM 638 O O . ALA A 1 80 ? 4.111 5.876 -7.912 1.00 82.94 80 ALA A O 1
ATOM 639 N N . TYR A 1 81 ? 6.155 5.015 -8.260 1.00 86.56 81 TYR A N 1
ATOM 640 C CA . TYR A 1 81 ? 5.687 3.713 -8.760 1.00 86.56 81 TYR A CA 1
ATOM 641 C C . TYR A 1 81 ? 5.895 2.534 -7.786 1.00 86.56 81 TYR A C 1
ATOM 643 O O . TYR A 1 81 ? 5.450 1.418 -8.047 1.00 86.56 81 TYR A O 1
ATOM 651 N N . GLY A 1 82 ? 6.509 2.762 -6.623 1.00 92.50 82 GLY A N 1
ATOM 652 C CA . GLY A 1 82 ? 6.895 1.729 -5.652 1.00 92.50 82 GLY A CA 1
ATOM 653 C C . GLY A 1 82 ? 5.775 1.169 -4.764 1.00 92.50 82 GLY A C 1
ATOM 654 O O . GLY A 1 82 ? 6.076 0.448 -3.807 1.00 92.50 82 GLY A O 1
ATOM 655 N N . CYS A 1 83 ? 4.499 1.465 -5.039 1.00 94.12 83 CYS A N 1
ATOM 656 C CA . CYS A 1 83 ? 3.371 1.079 -4.176 1.00 94.12 83 CYS A CA 1
ATOM 657 C C . CYS A 1 83 ? 3.237 -0.444 -4.013 1.00 94.12 83 CYS A C 1
ATOM 659 O O . CYS A 1 83 ? 3.019 -0.929 -2.899 1.00 94.12 83 CYS A O 1
ATOM 661 N N . ALA A 1 84 ? 3.430 -1.211 -5.093 1.00 94.56 84 ALA A N 1
ATOM 662 C CA . ALA A 1 84 ? 3.382 -2.673 -5.062 1.00 94.56 84 ALA A CA 1
ATOM 663 C C . ALA A 1 84 ? 4.525 -3.254 -4.217 1.00 94.56 84 ALA A C 1
ATOM 665 O O . ALA A 1 84 ? 4.281 -4.011 -3.278 1.00 94.56 84 ALA A O 1
ATOM 666 N N . VAL A 1 85 ? 5.767 -2.845 -4.503 1.00 97.38 85 VAL A N 1
ATOM 667 C CA . VAL A 1 85 ? 6.973 -3.307 -3.794 1.00 97.38 85 VAL A CA 1
ATOM 668 C C . VAL A 1 85 ? 6.872 -2.995 -2.302 1.00 97.38 85 VAL A C 1
ATOM 670 O O . VAL A 1 85 ? 7.098 -3.865 -1.461 1.00 97.38 85 VAL A O 1
ATOM 673 N N . THR A 1 86 ? 6.474 -1.767 -1.968 1.00 98.25 86 THR A N 1
ATOM 674 C CA . THR A 1 86 ? 6.323 -1.307 -0.583 1.00 98.25 86 THR A CA 1
ATOM 675 C C . THR A 1 86 ? 5.224 -2.078 0.148 1.00 98.25 86 THR A C 1
ATOM 677 O O . THR A 1 86 ? 5.443 -2.543 1.266 1.00 98.25 86 THR A O 1
ATOM 680 N N . SER A 1 87 ? 4.067 -2.287 -0.490 1.00 98.56 87 SER A N 1
ATOM 681 C CA . SER A 1 87 ? 2.957 -3.057 0.090 1.00 98.56 87 SER A CA 1
ATOM 682 C C . SER A 1 87 ? 3.332 -4.510 0.357 1.00 98.56 87 SER A C 1
ATOM 684 O O . SER A 1 87 ? 3.060 -5.044 1.432 1.00 98.56 87 SER A O 1
ATOM 686 N N . VAL A 1 88 ? 4.013 -5.148 -0.595 1.00 98.44 88 VAL A N 1
ATOM 687 C CA . VAL A 1 88 ? 4.492 -6.519 -0.429 1.00 98.44 88 VAL A CA 1
ATOM 688 C C . VAL A 1 88 ? 5.516 -6.580 0.703 1.00 98.44 88 VAL A C 1
ATOM 690 O O . VAL A 1 88 ? 5.356 -7.389 1.615 1.00 98.44 88 VAL A O 1
ATOM 693 N N . ALA A 1 89 ? 6.496 -5.671 0.734 1.00 98.56 89 ALA A N 1
ATOM 694 C CA . ALA A 1 89 ? 7.472 -5.601 1.820 1.00 98.56 89 ALA A CA 1
ATOM 695 C C . ALA A 1 89 ? 6.811 -5.483 3.200 1.00 98.56 89 ALA A C 1
ATOM 697 O O . ALA A 1 89 ? 7.222 -6.193 4.113 1.00 98.56 89 ALA A O 1
ATOM 698 N N . MET A 1 90 ? 5.759 -4.669 3.352 1.00 98.62 90 MET A N 1
ATOM 699 C CA . MET A 1 90 ? 5.005 -4.573 4.609 1.00 98.62 90 MET A CA 1
ATOM 700 C C . MET A 1 90 ? 4.428 -5.932 5.040 1.00 98.62 90 MET A C 1
ATOM 702 O O . MET A 1 90 ? 4.612 -6.347 6.185 1.00 98.62 90 MET A O 1
ATOM 706 N N . VAL A 1 91 ? 3.781 -6.669 4.129 1.00 98.50 91 VAL A N 1
ATOM 707 C CA . VAL A 1 91 ? 3.211 -7.992 4.445 1.00 98.50 91 VAL A CA 1
ATOM 708 C C . VAL A 1 91 ? 4.296 -9.005 4.813 1.00 98.50 91 VAL A C 1
ATOM 710 O O . VAL A 1 91 ? 4.150 -9.722 5.802 1.00 98.50 91 VAL A O 1
ATOM 713 N N . LEU A 1 92 ? 5.401 -9.062 4.065 1.00 98.38 92 LEU A N 1
ATOM 714 C CA . LEU A 1 92 ? 6.492 -10.000 4.349 1.00 98.38 92 LEU A CA 1
ATOM 715 C C . LEU A 1 92 ? 7.194 -9.655 5.672 1.00 98.38 92 LEU A C 1
ATOM 717 O O . LEU A 1 92 ? 7.520 -10.551 6.454 1.00 98.38 92 LEU A O 1
ATOM 721 N N . ALA A 1 93 ? 7.371 -8.364 5.956 1.00 98.31 93 ALA A N 1
ATOM 722 C CA . ALA A 1 93 ? 8.037 -7.874 7.156 1.00 98.31 93 ALA A CA 1
ATOM 723 C C . ALA A 1 93 ? 7.278 -8.182 8.453 1.00 98.31 93 ALA A C 1
ATOM 725 O O . ALA A 1 93 ? 7.920 -8.336 9.492 1.00 98.31 93 ALA A O 1
ATOM 726 N N . LYS A 1 94 ? 5.949 -8.377 8.396 1.00 97.44 94 LYS A N 1
ATOM 727 C CA . LYS A 1 94 ? 5.167 -8.923 9.524 1.00 97.44 94 LYS A CA 1
ATOM 728 C C . LYS A 1 94 ? 5.739 -10.253 10.029 1.00 97.44 94 LYS A C 1
ATOM 730 O O . LYS A 1 94 ? 5.698 -10.526 11.224 1.00 97.44 94 LYS A O 1
ATOM 735 N N . TYR A 1 95 ? 6.244 -11.089 9.123 1.00 96.94 95 TYR A N 1
ATOM 736 C CA . TYR A 1 95 ? 6.748 -12.427 9.441 1.00 96.94 95 TYR A CA 1
ATOM 737 C C . TYR A 1 95 ? 8.278 -12.498 9.471 1.00 96.94 95 TYR A C 1
ATOM 739 O O . TYR A 1 95 ? 8.842 -13.366 10.134 1.00 96.94 95 TYR A O 1
ATOM 747 N N . LYS A 1 96 ? 8.963 -11.604 8.750 1.00 95.31 96 LYS A N 1
ATOM 748 C CA . LYS A 1 96 ? 10.424 -11.552 8.675 1.00 95.31 96 LYS A CA 1
ATOM 749 C C . LYS A 1 96 ? 10.905 -10.104 8.602 1.00 95.31 96 LYS A C 1
ATOM 751 O O . LYS A 1 96 ? 11.030 -9.539 7.519 1.00 95.31 96 LYS A O 1
ATOM 756 N N . SER A 1 97 ? 11.228 -9.533 9.761 1.00 90.12 97 SER A N 1
ATOM 757 C CA . SER A 1 97 ? 11.553 -8.107 9.946 1.00 90.12 97 SER A CA 1
ATOM 758 C C . SER A 1 97 ? 12.737 -7.579 9.126 1.00 90.12 97 SER A C 1
ATOM 760 O O . SER A 1 97 ? 12.884 -6.370 8.987 1.00 90.12 97 SER A O 1
ATOM 762 N N . THR A 1 98 ? 13.583 -8.455 8.576 1.00 95.31 98 THR A N 1
ATOM 763 C CA . THR A 1 98 ? 14.709 -8.058 7.717 1.00 95.31 98 THR A CA 1
ATOM 764 C C . THR A 1 98 ? 14.298 -7.682 6.293 1.00 95.31 98 THR A C 1
ATOM 766 O O . THR A 1 98 ? 15.128 -7.176 5.543 1.00 95.31 98 THR A O 1
ATOM 769 N N . ILE A 1 99 ? 13.046 -7.931 5.897 1.00 97.62 99 ILE A N 1
ATOM 770 C CA . ILE A 1 99 ? 12.543 -7.576 4.568 1.00 97.62 99 ILE A CA 1
ATOM 771 C C . ILE A 1 99 ? 12.077 -6.123 4.580 1.00 97.62 99 ILE A C 1
ATOM 773 O O . ILE A 1 99 ? 11.178 -5.754 5.325 1.00 97.62 99 ILE A O 1
ATOM 777 N N . THR A 1 100 ? 12.675 -5.309 3.716 1.00 98.25 100 THR A N 1
ATOM 778 C CA . THR A 1 100 ? 12.317 -3.898 3.516 1.00 98.25 100 THR A CA 1
ATOM 779 C C . THR A 1 100 ? 11.916 -3.655 2.057 1.00 98.25 100 THR A C 1
ATOM 781 O O . THR A 1 100 ? 12.204 -4.504 1.206 1.00 98.25 100 THR A O 1
ATOM 784 N N . PRO A 1 101 ? 11.301 -2.504 1.720 1.00 98.31 101 PRO A N 1
ATOM 785 C CA . PRO A 1 101 ? 11.033 -2.148 0.329 1.00 98.31 101 PRO A CA 1
ATOM 786 C C . PRO A 1 101 ? 12.292 -2.216 -0.539 1.00 98.31 101 PRO A C 1
ATOM 788 O O . PRO A 1 101 ? 12.245 -2.790 -1.621 1.00 98.31 101 PRO A O 1
ATOM 791 N N . MET A 1 102 ? 13.436 -1.736 -0.039 1.00 97.88 102 MET A N 1
ATOM 792 C CA . MET A 1 102 ? 14.701 -1.760 -0.785 1.00 97.88 102 MET A CA 1
ATOM 793 C C . MET A 1 102 ? 15.287 -3.163 -0.928 1.00 97.88 102 MET A C 1
ATOM 795 O O . MET A 1 102 ? 15.833 -3.494 -1.975 1.00 97.88 102 MET A O 1
ATOM 799 N N . THR A 1 103 ? 15.082 -4.041 0.058 1.00 97.00 103 THR A N 1
ATOM 800 C CA . THR A 1 103 ? 15.448 -5.462 -0.071 1.00 97.00 103 THR A CA 1
ATOM 801 C C . THR A 1 103 ? 14.743 -6.131 -1.255 1.00 97.00 103 THR A C 1
ATOM 803 O O . THR A 1 103 ? 15.328 -7.001 -1.895 1.00 97.00 103 THR A O 1
ATOM 806 N N . LEU A 1 104 ? 13.491 -5.752 -1.533 1.00 97.38 104 LEU A N 1
ATOM 807 C CA . LEU A 1 104 ? 12.744 -6.259 -2.686 1.00 97.38 104 LEU A CA 1
ATOM 808 C C . LEU A 1 104 ? 13.102 -5.502 -3.971 1.00 97.38 104 LEU A C 1
ATOM 810 O O . LEU A 1 104 ? 13.264 -6.131 -5.013 1.00 97.38 104 LEU A O 1
ATOM 814 N N . ASN A 1 105 ? 13.239 -4.175 -3.891 1.00 97.00 105 ASN A N 1
ATOM 815 C CA . ASN A 1 105 ? 13.503 -3.296 -5.031 1.00 97.00 105 ASN A CA 1
ATOM 816 C C . ASN A 1 105 ? 14.856 -3.574 -5.701 1.00 97.00 105 ASN A C 1
ATOM 818 O O . ASN A 1 105 ? 14.959 -3.537 -6.920 1.00 97.00 105 ASN A O 1
ATOM 822 N N . HIS A 1 106 ? 15.890 -3.882 -4.917 1.00 96.12 106 HIS A N 1
ATOM 823 C CA . HIS A 1 106 ? 17.229 -4.165 -5.444 1.00 96.12 106 HIS A CA 1
ATOM 824 C C . HIS A 1 106 ? 17.435 -5.638 -5.828 1.00 96.12 106 HIS A C 1
ATOM 826 O O . HIS A 1 106 ? 18.477 -5.995 -6.377 1.00 96.12 106 HIS A O 1
ATOM 832 N N . ASP A 1 107 ? 16.461 -6.514 -5.568 1.00 95.75 107 ASP A N 1
ATOM 833 C CA . ASP A 1 107 ? 16.520 -7.907 -6.008 1.00 95.75 107 ASP A CA 1
ATOM 834 C C . ASP A 1 107 ? 15.946 -8.045 -7.420 1.00 95.75 107 ASP A C 1
ATOM 836 O O . ASP A 1 107 ? 14.736 -7.998 -7.633 1.00 95.75 107 ASP A O 1
ATOM 840 N N . VAL A 1 108 ? 16.816 -8.291 -8.398 1.00 91.44 108 VAL A N 1
ATOM 841 C CA . VAL A 1 108 ? 16.431 -8.459 -9.810 1.00 91.44 108 VAL A CA 1
ATOM 842 C C . VAL A 1 108 ? 15.394 -9.566 -10.035 1.00 91.44 108 VAL A C 1
ATOM 844 O O . VAL A 1 108 ? 14.613 -9.507 -10.983 1.00 91.44 108 VAL A O 1
ATOM 847 N N . ARG A 1 109 ? 15.327 -10.570 -9.149 1.00 93.19 109 ARG A N 1
ATOM 848 C CA . ARG A 1 109 ? 14.338 -11.660 -9.230 1.00 93.19 109 ARG A CA 1
ATOM 849 C C . ARG A 1 109 ? 12.921 -11.176 -8.927 1.00 93.19 109 ARG A C 1
ATOM 851 O O . ARG A 1 109 ? 11.963 -11.862 -9.277 1.00 93.19 109 ARG A O 1
ATOM 858 N N . THR A 1 110 ? 12.784 -10.018 -8.288 1.00 93.81 110 THR A N 1
ATOM 859 C CA . THR A 1 110 ? 11.507 -9.347 -8.035 1.00 93.81 110 THR A CA 1
ATOM 860 C C . THR A 1 110 ? 10.884 -8.784 -9.313 1.00 93.81 110 THR A C 1
ATOM 862 O O . THR A 1 110 ? 9.671 -8.610 -9.351 1.00 93.81 110 THR A O 1
ATOM 865 N N . PHE A 1 111 ? 11.673 -8.569 -10.372 1.00 91.44 111 PHE A N 1
ATOM 866 C CA . PHE A 1 111 ? 11.240 -7.906 -11.612 1.00 91.44 111 PHE A CA 1
ATOM 867 C C . PHE A 1 111 ? 11.468 -8.748 -12.881 1.00 91.44 111 PHE A C 1
ATOM 869 O O . PHE A 1 111 ? 11.230 -8.287 -13.995 1.00 91.44 111 PHE A O 1
ATOM 876 N N . SER A 1 112 ? 11.885 -10.009 -12.732 1.00 85.69 112 SER A N 1
ATOM 877 C CA . SER A 1 112 ? 12.315 -10.895 -13.828 1.00 85.69 112 SER A CA 1
ATOM 878 C C . SER A 1 112 ? 11.214 -11.382 -14.783 1.00 85.69 112 SER A C 1
ATOM 880 O O . SER A 1 112 ? 11.495 -12.112 -15.728 1.00 85.69 112 SER A O 1
ATOM 882 N N . CYS A 1 113 ? 9.959 -11.015 -14.540 1.00 81.38 113 CYS A N 1
ATOM 883 C CA . CYS A 1 113 ? 8.796 -11.336 -15.371 1.00 81.38 113 CYS A CA 1
ATOM 884 C C . CYS A 1 113 ? 8.483 -10.242 -16.400 1.00 81.38 113 CYS A C 1
ATOM 886 O O . CYS A 1 113 ? 7.544 -10.401 -17.178 1.00 81.38 113 CYS A O 1
ATOM 888 N N . THR A 1 114 ? 9.245 -9.144 -16.405 1.00 76.88 114 THR A N 1
ATOM 889 C CA . THR A 1 114 ? 9.160 -8.099 -17.428 1.00 76.88 114 THR A CA 1
ATOM 890 C C . THR A 1 114 ? 10.549 -7.702 -17.892 1.00 76.88 114 THR A C 1
ATOM 892 O O . THR A 1 114 ? 11.405 -7.413 -17.060 1.00 76.88 114 THR A O 1
ATOM 895 N N . ASP A 1 115 ? 10.745 -7.602 -19.204 1.00 73.56 115 ASP A N 1
ATOM 896 C CA . ASP A 1 115 ? 12.037 -7.209 -19.787 1.00 73.56 115 ASP A CA 1
ATOM 897 C C . ASP A 1 115 ? 12.451 -5.784 -19.387 1.00 73.56 115 ASP A C 1
ATOM 899 O O . ASP A 1 115 ? 13.629 -5.470 -19.263 1.00 73.56 115 ASP A O 1
ATOM 903 N N . SER A 1 116 ? 11.464 -4.923 -19.144 1.00 72.00 116 SER A N 1
ATOM 904 C CA . SER A 1 116 ? 11.628 -3.525 -18.740 1.00 72.00 116 SER A CA 1
ATOM 905 C C . SER A 1 116 ? 11.744 -3.315 -17.225 1.00 72.00 116 SER A C 1
ATOM 907 O O . SER A 1 116 ? 11.875 -2.180 -16.782 1.00 72.00 116 SER A O 1
ATOM 909 N N . GLY A 1 117 ? 11.639 -4.377 -16.421 1.00 73.81 117 GLY A N 1
ATOM 910 C CA . GLY A 1 117 ? 11.886 -4.337 -14.977 1.00 73.81 117 GLY A CA 1
ATOM 911 C C . GLY A 1 117 ? 10.970 -3.440 -14.131 1.00 73.81 117 GLY A C 1
ATOM 912 O O . GLY A 1 117 ? 11.304 -3.189 -12.977 1.00 73.81 117 GLY A O 1
ATOM 913 N N . TRP A 1 118 ? 9.844 -2.952 -14.667 1.00 73.44 118 TRP A N 1
ATOM 914 C CA . TRP A 1 118 ? 8.930 -2.040 -13.960 1.00 73.44 118 TRP A CA 1
ATOM 915 C C . TRP A 1 118 ? 7.848 -2.766 -13.150 1.00 73.44 118 TRP A C 1
ATOM 917 O O . TRP A 1 118 ? 7.246 -2.169 -12.261 1.00 73.44 118 TRP A O 1
ATOM 927 N N . ALA A 1 119 ? 7.560 -4.042 -13.438 1.00 81.44 119 ALA A N 1
ATOM 928 C CA . ALA A 1 119 ? 6.463 -4.754 -12.783 1.00 81.44 119 ALA A CA 1
ATOM 929 C C . ALA A 1 119 ? 6.955 -5.726 -11.709 1.00 81.44 119 ALA A C 1
ATOM 931 O O . ALA A 1 119 ? 7.869 -6.522 -11.927 1.00 81.44 119 ALA A O 1
ATOM 932 N N . PHE A 1 120 ? 6.279 -5.708 -10.559 1.00 88.00 120 PHE A N 1
ATOM 933 C CA . PHE A 1 120 ? 6.521 -6.664 -9.486 1.00 88.00 120 PHE A CA 1
ATOM 934 C C . PHE A 1 120 ? 6.058 -8.067 -9.889 1.00 88.00 120 PHE A C 1
ATOM 936 O O . PHE A 1 120 ? 4.887 -8.309 -10.192 1.00 88.00 120 PHE A O 1
ATOM 943 N N . CYS A 1 121 ? 6.968 -9.026 -9.811 1.00 91.12 121 CYS A N 1
ATOM 944 C CA . CYS A 1 121 ? 6.699 -10.421 -10.098 1.00 91.12 121 CYS A CA 1
ATOM 945 C C . CYS A 1 121 ? 6.222 -11.110 -8.833 1.00 91.12 121 CYS A C 1
ATOM 947 O O . CYS A 1 121 ? 7.022 -11.497 -7.986 1.00 91.12 121 CYS A O 1
ATOM 949 N N . TRP A 1 122 ? 4.912 -11.308 -8.708 1.00 91.81 122 TRP A N 1
ATOM 950 C CA . TRP A 1 122 ? 4.296 -11.833 -7.488 1.00 91.81 122 TRP A CA 1
ATOM 951 C C . TRP A 1 122 ? 4.908 -13.145 -6.989 1.00 91.81 122 TRP A C 1
ATOM 953 O O . TRP A 1 122 ? 5.126 -13.306 -5.792 1.00 91.81 122 TRP A O 1
ATOM 963 N N . ASN A 1 123 ? 5.267 -14.061 -7.891 1.00 90.56 123 ASN A N 1
ATOM 964 C CA . ASN A 1 123 ? 5.884 -15.339 -7.521 1.00 90.56 123 ASN A CA 1
ATOM 965 C C . ASN A 1 123 ? 7.300 -15.196 -6.924 1.00 90.56 123 ASN A C 1
ATOM 967 O O . ASN A 1 123 ? 7.800 -16.146 -6.314 1.00 90.56 123 ASN A O 1
ATOM 971 N N . SER A 1 124 ? 7.939 -14.027 -7.036 1.00 94.00 124 SER A N 1
ATOM 972 C CA . SER A 1 124 ? 9.261 -13.750 -6.456 1.00 94.00 124 SER A CA 1
ATOM 973 C C . SER A 1 124 ? 9.272 -13.802 -4.927 1.00 94.00 124 SER A C 1
ATOM 975 O O . SER A 1 124 ? 10.313 -14.101 -4.345 1.00 94.00 124 SER A O 1
ATOM 977 N N . VAL A 1 125 ? 8.116 -13.643 -4.262 1.00 96.19 125 VAL A N 1
ATOM 978 C CA . VAL A 1 125 ? 7.988 -13.795 -2.796 1.00 96.19 125 VAL A CA 1
ATOM 979 C C . VAL A 1 125 ? 8.468 -15.171 -2.314 1.00 96.19 125 VAL A C 1
ATOM 981 O O . VAL A 1 125 ? 8.919 -15.338 -1.180 1.00 96.19 125 VAL A O 1
ATOM 984 N N . SER A 1 126 ? 8.455 -16.159 -3.211 1.00 96.19 126 SER A N 1
ATOM 985 C CA . SER A 1 126 ? 8.968 -17.504 -2.973 1.00 96.19 126 SER A CA 1
ATOM 986 C C . SER A 1 126 ? 10.469 -17.570 -2.690 1.00 96.19 126 SER A C 1
ATOM 988 O O . SER A 1 126 ? 10.878 -18.461 -1.936 1.00 96.19 126 SER A O 1
ATOM 990 N N . ASN A 1 127 ? 11.250 -16.605 -3.188 1.00 95.62 127 ASN A N 1
ATOM 991 C CA . ASN A 1 127 ? 12.679 -16.439 -2.899 1.00 95.62 127 ASN A CA 1
ATOM 992 C C . ASN A 1 127 ? 12.940 -16.009 -1.451 1.00 95.62 127 ASN A C 1
ATOM 994 O O . ASN A 1 127 ? 14.053 -16.152 -0.949 1.00 95.62 127 ASN A O 1
ATOM 998 N N . TYR A 1 128 ? 11.910 -15.512 -0.769 1.00 96.62 128 TYR A N 1
ATOM 999 C CA . TYR A 1 128 ? 11.991 -15.011 0.598 1.00 96.62 128 TYR A CA 1
ATOM 1000 C C . TYR A 1 128 ? 11.369 -15.967 1.625 1.00 96.62 128 TYR A C 1
ATOM 1002 O O . TYR A 1 128 ? 11.318 -15.632 2.807 1.00 96.62 128 TYR A O 1
ATOM 1010 N N . GLY A 1 129 ? 10.934 -17.159 1.197 1.00 97.00 129 GLY A N 1
ATOM 1011 C CA . GLY A 1 129 ? 10.289 -18.149 2.067 1.00 97.00 129 GLY A CA 1
ATOM 1012 C C . GLY A 1 129 ? 8.772 -17.982 2.194 1.00 97.00 129 GLY A C 1
ATOM 1013 O O . GLY A 1 129 ? 8.195 -18.471 3.158 1.00 97.00 129 GLY A O 1
ATOM 1014 N N . PHE A 1 130 ? 8.124 -17.313 1.235 1.00 97.88 130 PHE A N 1
ATOM 1015 C CA . PHE A 1 130 ? 6.678 -17.067 1.236 1.00 97.88 130 PHE A CA 1
ATOM 1016 C C . PHE A 1 130 ? 5.978 -17.718 0.042 1.00 97.88 130 PHE A C 1
ATOM 1018 O O . PHE A 1 130 ? 6.606 -18.095 -0.945 1.00 97.88 130 PHE A O 1
ATOM 1025 N N . LYS A 1 131 ? 4.663 -17.870 0.113 1.00 97.00 131 LYS A N 1
ATOM 1026 C CA . LYS A 1 131 ? 3.824 -18.333 -0.992 1.00 97.00 131 LYS A CA 1
ATOM 1027 C C . LYS A 1 131 ? 2.630 -17.408 -1.155 1.00 97.00 131 LYS A C 1
ATOM 1029 O O . LYS A 1 131 ? 2.176 -16.792 -0.192 1.00 97.00 131 LYS A O 1
ATOM 1034 N N . ILE A 1 132 ? 2.126 -17.333 -2.379 1.00 96.75 132 ILE A N 1
ATOM 1035 C CA . ILE A 1 132 ? 0.834 -16.716 -2.645 1.00 96.75 132 ILE A CA 1
ATOM 1036 C C . ILE A 1 132 ? -0.221 -17.768 -2.329 1.00 96.75 132 ILE A C 1
ATOM 1038 O O . ILE A 1 132 ? -0.331 -18.769 -3.032 1.00 96.75 132 ILE A O 1
ATOM 1042 N N . GLU A 1 133 ? -0.971 -17.561 -1.255 1.00 96.50 133 GLU A N 1
ATOM 1043 C CA . GLU A 1 133 ? -2.088 -18.438 -0.911 1.00 96.50 133 GLU A CA 1
ATOM 1044 C C . GL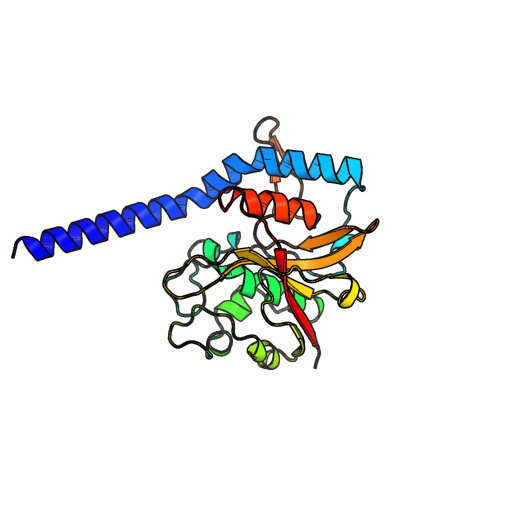U A 1 133 ? -3.318 -18.117 -1.761 1.00 96.50 133 GLU A C 1
ATOM 1046 O O . GLU A 1 133 ? -4.040 -19.012 -2.201 1.00 96.50 133 GLU A O 1
ATOM 1051 N N . LYS A 1 134 ? -3.537 -16.827 -2.032 1.00 96.31 134 LYS A N 1
ATOM 1052 C CA . LYS A 1 134 ? -4.641 -16.358 -2.862 1.00 96.31 134 LYS A CA 1
ATOM 1053 C C . LYS A 1 134 ? -4.164 -15.280 -3.818 1.00 96.31 134 LYS A C 1
ATOM 1055 O O . LYS A 1 134 ? -3.538 -14.312 -3.397 1.00 96.31 134 LYS A O 1
ATOM 1060 N N . PHE A 1 135 ? -4.525 -15.438 -5.086 1.00 95.31 135 PHE A N 1
ATOM 1061 C CA . PHE A 1 135 ? -4.344 -14.435 -6.126 1.00 95.31 135 PHE A CA 1
ATOM 1062 C C . PHE A 1 135 ? -5.663 -14.264 -6.874 1.00 95.31 135 PHE A C 1
ATOM 1064 O O . PHE A 1 135 ? -6.090 -15.155 -7.608 1.00 95.31 135 PHE A O 1
ATOM 1071 N N . VAL A 1 136 ? -6.347 -13.151 -6.644 1.00 94.00 136 VAL A N 1
ATOM 1072 C CA . VAL A 1 136 ? -7.534 -12.779 -7.418 1.00 94.00 136 VAL A CA 1
ATOM 1073 C C . VAL A 1 136 ? -7.070 -11.828 -8.508 1.00 94.00 136 VAL A C 1
ATOM 1075 O O . VAL A 1 136 ? -6.538 -10.776 -8.183 1.00 94.00 136 VAL A O 1
ATOM 1078 N N . ASN A 1 137 ? -7.240 -12.197 -9.780 1.00 88.38 137 ASN A N 1
ATOM 1079 C CA . ASN A 1 137 ? -6.909 -11.326 -10.914 1.00 88.38 137 ASN A CA 1
ATOM 1080 C C . ASN A 1 137 ? -7.768 -10.054 -10.915 1.00 88.38 137 ASN A C 1
ATOM 1082 O O . ASN A 1 137 ? -8.840 -10.041 -10.316 1.00 88.38 137 ASN A O 1
ATOM 1086 N N . HIS A 1 138 ? -7.320 -9.026 -11.639 1.00 88.69 138 HIS A N 1
ATOM 1087 C CA . HIS A 1 138 ? -8.097 -7.808 -11.882 1.00 88.69 138 HIS A CA 1
ATOM 1088 C C . HIS A 1 138 ? -9.510 -8.142 -12.406 1.00 88.69 138 HIS A C 1
ATOM 1090 O O . HIS A 1 138 ? -9.679 -8.972 -13.301 1.00 88.69 138 HIS A O 1
ATOM 1096 N N . THR A 1 139 ? -10.524 -7.507 -11.823 1.00 86.69 139 THR A N 1
ATOM 1097 C CA . THR A 1 139 ? -11.963 -7.708 -12.059 1.00 86.69 139 THR A CA 1
ATOM 1098 C C . THR A 1 139 ? -12.715 -6.448 -12.515 1.00 86.69 139 THR A C 1
ATOM 1100 O O . THR A 1 139 ? -13.942 -6.480 -12.660 1.00 86.69 139 THR A O 1
ATOM 1103 N N . TYR A 1 140 ? -12.009 -5.344 -12.767 1.00 82.31 140 TYR A N 1
ATOM 1104 C CA . TYR A 1 140 ? -12.569 -4.061 -13.183 1.00 82.31 140 TYR A CA 1
ATOM 1105 C C . TYR A 1 140 ? -13.553 -4.219 -14.360 1.00 82.31 140 TYR A C 1
ATOM 1107 O O . TYR A 1 140 ? -13.264 -4.955 -15.305 1.00 82.31 140 TYR A O 1
ATOM 1115 N N . PRO A 1 141 ? -14.716 -3.529 -14.347 1.00 85.75 141 PRO A N 1
ATOM 1116 C CA . PRO A 1 141 ? -15.145 -2.485 -13.404 1.00 85.75 141 PRO A CA 1
ATOM 1117 C C . PRO A 1 141 ? -15.812 -2.999 -12.119 1.00 85.75 141 PRO A C 1
ATOM 1119 O O . PRO A 1 141 ? -16.324 -2.200 -11.327 1.00 85.75 141 PRO A O 1
ATOM 1122 N N . LYS A 1 142 ? -15.860 -4.318 -11.896 1.00 90.12 142 LYS A N 1
ATOM 1123 C CA . LYS A 1 142 ? -16.477 -4.888 -10.697 1.00 90.12 142 LYS A CA 1
ATOM 1124 C C . LYS A 1 142 ? -15.560 -4.670 -9.494 1.00 90.12 142 LYS A C 1
ATOM 1126 O O . LYS A 1 142 ? -14.372 -4.948 -9.560 1.00 90.12 142 LYS A O 1
ATOM 1131 N N . SER A 1 143 ? -16.128 -4.207 -8.379 1.00 94.44 143 SER A N 1
ATOM 1132 C CA . SER A 1 143 ? -15.411 -4.207 -7.102 1.00 94.44 143 SER A CA 1
ATOM 1133 C C . SER A 1 143 ? -15.515 -5.584 -6.458 1.00 94.44 143 SER A C 1
ATOM 1135 O O . SER A 1 143 ? -16.604 -6.156 -6.363 1.00 94.44 143 SER A O 1
ATOM 1137 N N . LEU A 1 144 ? -14.394 -6.088 -5.963 1.00 96.19 144 LEU A N 1
ATOM 1138 C CA . LEU A 1 144 ? -14.345 -7.240 -5.079 1.00 96.19 144 LEU A CA 1
ATOM 1139 C C . LEU A 1 144 ? -14.978 -6.890 -3.728 1.00 96.19 144 LEU A C 1
ATOM 1141 O O . LEU A 1 144 ? -14.790 -5.786 -3.211 1.00 96.19 144 LEU A O 1
ATOM 1145 N N . ASN A 1 145 ? -15.723 -7.843 -3.162 1.00 96.19 145 ASN A N 1
ATOM 1146 C CA . ASN A 1 145 ? -16.145 -7.783 -1.767 1.00 96.19 145 ASN A CA 1
ATOM 1147 C C . ASN A 1 145 ? -15.032 -8.382 -0.898 1.00 96.19 145 ASN A C 1
ATOM 1149 O O . ASN A 1 145 ? -14.745 -9.575 -1.014 1.00 96.19 145 ASN A O 1
ATOM 1153 N N . LEU A 1 146 ? -14.411 -7.555 -0.057 1.00 96.88 146 LEU A N 1
ATOM 1154 C CA . LEU A 1 146 ? -13.322 -7.967 0.827 1.00 96.88 146 LEU A CA 1
ATOM 1155 C C . LEU A 1 146 ? -13.770 -8.959 1.907 1.00 96.88 146 LEU A C 1
ATOM 1157 O O . LEU A 1 146 ? -12.946 -9.766 2.326 1.00 96.88 146 LEU A O 1
ATOM 1161 N N . ASP A 1 147 ? -15.056 -8.991 2.273 1.00 96.38 147 ASP A N 1
ATOM 1162 C CA . ASP A 1 147 ? -15.584 -9.932 3.276 1.00 96.38 147 ASP A CA 1
ATOM 1163 C C . ASP A 1 147 ? -15.414 -11.396 2.840 1.00 96.38 147 ASP A C 1
ATOM 1165 O O . ASP A 1 147 ? -15.327 -12.299 3.664 1.00 96.38 147 ASP A O 1
ATOM 1169 N N . ASN A 1 148 ? -15.314 -11.637 1.528 1.00 96.31 148 ASN A N 1
ATOM 1170 C CA . ASN A 1 148 ? -15.086 -12.971 0.972 1.00 96.31 148 ASN A CA 1
ATOM 1171 C C . ASN A 1 148 ? -13.635 -13.455 1.125 1.00 96.31 148 ASN A C 1
ATOM 1173 O O . ASN A 1 148 ? -13.346 -14.611 0.811 1.00 96.31 148 ASN A O 1
ATOM 1177 N N . TYR A 1 149 ? -12.713 -12.569 1.508 1.00 95.88 149 TYR A N 1
ATOM 1178 C CA . TYR A 1 149 ? -11.273 -12.834 1.512 1.00 95.88 149 TYR A CA 1
ATOM 1179 C C . TYR A 1 149 ? -10.605 -12.504 2.844 1.00 95.88 149 TYR A C 1
ATOM 1181 O O . TYR A 1 149 ? -9.587 -13.107 3.172 1.00 95.88 149 TYR A O 1
ATOM 1189 N N . PHE A 1 150 ? -11.141 -11.544 3.598 1.00 96.31 150 PHE A N 1
ATOM 1190 C CA . PHE A 1 150 ? -10.538 -11.098 4.840 1.00 96.31 150 PHE A CA 1
ATOM 1191 C C . PHE A 1 150 ? -10.875 -12.035 5.997 1.00 96.31 150 PHE A C 1
ATOM 1193 O O . PHE A 1 150 ? -11.999 -12.067 6.488 1.00 96.31 150 PHE A O 1
ATOM 1200 N N . ASP A 1 151 ? -9.862 -12.744 6.480 1.00 94.75 151 ASP A N 1
ATOM 1201 C CA . ASP A 1 151 ? -9.941 -13.644 7.634 1.00 94.75 151 ASP A CA 1
ATOM 1202 C C . ASP A 1 151 ? -9.049 -13.183 8.802 1.00 94.75 151 ASP A C 1
ATOM 1204 O O . ASP A 1 151 ? -8.678 -13.965 9.676 1.00 94.75 151 ASP A O 1
ATOM 1208 N N . GLY A 1 152 ? -8.681 -11.898 8.813 1.00 94.44 152 GLY A N 1
ATOM 1209 C CA . GLY A 1 152 ? -7.779 -11.305 9.803 1.00 94.44 152 GLY A CA 1
ATOM 1210 C C . GLY A 1 152 ? -6.300 -11.335 9.412 1.00 94.44 152 GLY A C 1
ATOM 1211 O O . GLY A 1 152 ? -5.468 -10.766 10.127 1.00 94.44 152 GLY A O 1
ATOM 1212 N N . ARG A 1 153 ? -5.939 -11.950 8.280 1.00 95.69 153 ARG A N 1
ATOM 1213 C CA . ARG A 1 153 ? -4.578 -11.875 7.732 1.00 95.69 153 ARG A CA 1
ATOM 1214 C C . ARG A 1 153 ? -4.392 -10.633 6.858 1.00 95.69 153 ARG A C 1
ATOM 1216 O O . ARG A 1 153 ? -5.342 -10.205 6.201 1.00 95.69 153 ARG A O 1
ATOM 1223 N N . PRO A 1 154 ? -3.177 -10.054 6.814 1.00 97.75 154 PRO A N 1
ATOM 1224 C CA . PRO A 1 154 ? -2.914 -8.946 5.914 1.00 97.75 154 PRO A CA 1
ATOM 1225 C C . PRO A 1 154 ? -3.041 -9.366 4.454 1.00 97.75 154 PRO A C 1
ATOM 1227 O O . PRO A 1 154 ? -2.568 -10.435 4.065 1.00 97.75 154 PRO A O 1
ATOM 1230 N N . MET A 1 155 ? -3.624 -8.496 3.641 1.00 98.00 155 MET A N 1
ATOM 1231 C CA . MET A 1 155 ? -3.778 -8.718 2.206 1.00 98.00 155 MET A CA 1
ATOM 1232 C C . MET A 1 155 ? -3.366 -7.475 1.433 1.00 98.00 155 MET A C 1
ATOM 1234 O O . MET A 1 155 ? -3.725 -6.357 1.802 1.00 98.00 155 MET A O 1
ATOM 1238 N N . VAL A 1 156 ? -2.611 -7.673 0.355 1.00 98.50 156 VAL A N 1
ATOM 1239 C CA . VAL A 1 156 ? -2.311 -6.609 -0.603 1.00 98.50 156 VAL A CA 1
ATOM 1240 C C . VAL A 1 156 ? -3.512 -6.481 -1.528 1.00 98.50 156 VAL A C 1
ATOM 1242 O O . VAL A 1 156 ? -3.987 -7.481 -2.066 1.00 98.50 156 VAL A O 1
ATOM 1245 N N . ILE A 1 157 ? -4.009 -5.266 -1.719 1.00 98.31 157 ILE A N 1
ATOM 1246 C CA . ILE A 1 157 ? -5.126 -4.996 -2.621 1.00 98.31 157 ILE A CA 1
ATOM 1247 C C . ILE A 1 157 ? -4.748 -3.927 -3.634 1.00 98.31 157 ILE A C 1
ATOM 1249 O O . ILE A 1 157 ? -3.928 -3.056 -3.344 1.00 98.31 157 ILE A O 1
ATOM 1253 N N . PHE A 1 158 ? -5.374 -3.984 -4.807 1.00 95.19 158 PHE A N 1
ATOM 1254 C CA . PHE A 1 158 ? -5.252 -2.942 -5.820 1.00 95.19 158 PHE A CA 1
ATOM 1255 C C . PHE A 1 158 ? -6.510 -2.077 -5.850 1.00 95.19 158 PHE A C 1
ATOM 1257 O O . PHE A 1 158 ? -7.623 -2.582 -6.032 1.00 95.19 158 PHE A O 1
ATOM 1264 N N . LEU A 1 159 ? -6.318 -0.773 -5.681 1.00 94.50 159 LEU A N 1
ATOM 1265 C CA . LEU A 1 159 ? -7.332 0.261 -5.819 1.00 94.50 159 LEU A CA 1
ATOM 1266 C C . LEU A 1 159 ? -7.300 0.774 -7.258 1.00 94.50 159 LEU A C 1
ATOM 1268 O O . LEU A 1 159 ? -6.448 1.585 -7.608 1.00 94.50 159 LEU A O 1
ATOM 1272 N N . ASN A 1 160 ? -8.200 0.275 -8.100 1.00 89.81 160 ASN A N 1
ATOM 1273 C CA . ASN A 1 160 ? -8.249 0.615 -9.520 1.00 89.81 160 ASN A CA 1
ATOM 1274 C C . ASN A 1 160 ? -9.141 1.842 -9.744 1.00 89.81 160 ASN A C 1
ATOM 1276 O O . ASN A 1 160 ? -10.290 1.859 -9.293 1.00 89.81 160 ASN A O 1
ATOM 1280 N N . THR A 1 161 ? -8.625 2.846 -10.454 1.00 85.12 161 THR A N 1
ATOM 1281 C CA . THR A 1 161 ? -9.334 4.097 -10.795 1.00 85.12 161 THR A CA 1
ATOM 1282 C C . THR A 1 161 ? -9.873 4.106 -12.227 1.00 85.12 161 THR A C 1
ATOM 1284 O O . THR A 1 161 ? -10.450 5.085 -12.699 1.00 85.12 161 THR A O 1
ATOM 1287 N N . GLY A 1 162 ? -9.714 2.993 -12.934 1.00 78.12 162 GLY A N 1
ATOM 1288 C CA . GLY A 1 162 ? -10.136 2.772 -14.302 1.00 78.12 162 GLY A CA 1
ATOM 1289 C C . GLY A 1 162 ? -8.983 2.481 -15.253 1.00 78.12 162 GLY A C 1
ATOM 1290 O O . GLY A 1 162 ? -7.793 2.558 -14.939 1.00 78.12 162 GLY A O 1
ATOM 1291 N N . TYR A 1 163 ? -9.368 2.138 -16.475 1.00 61.81 163 TYR A N 1
ATOM 1292 C CA . TYR A 1 163 ? -8.438 1.866 -17.557 1.00 61.81 163 TYR A CA 1
ATOM 1293 C C . TYR A 1 163 ? -7.969 3.180 -18.178 1.00 61.81 163 TYR A C 1
ATOM 1295 O O . TYR A 1 163 ? -8.794 3.964 -18.647 1.00 61.81 163 TYR A O 1
ATOM 1303 N N . SER A 1 164 ? -6.661 3.444 -18.189 1.00 59.09 164 SER A N 1
ATOM 1304 C CA . SER A 1 164 ? -6.125 4.558 -18.975 1.00 59.09 164 SER A CA 1
ATOM 1305 C C . SER A 1 164 ? -4.613 4.456 -19.163 1.00 59.09 164 SER A C 1
ATOM 1307 O O . SE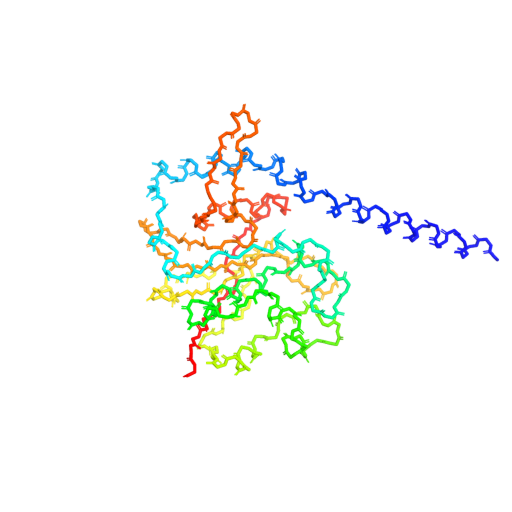R A 1 164 ? -3.839 5.249 -18.627 1.00 59.09 164 SER A O 1
ATOM 1309 N N . SER A 1 165 ? -4.176 3.569 -20.040 1.00 50.94 165 SER A N 1
ATOM 1310 C CA . SER A 1 165 ? -3.016 3.874 -20.873 1.00 50.94 165 SER A CA 1
ATOM 1311 C C . SER A 1 165 ? -3.214 3.274 -22.258 1.00 50.94 165 SER A C 1
ATOM 1313 O O . SER A 1 165 ? -3.932 2.290 -22.431 1.00 50.94 165 SER A O 1
ATOM 1315 N N . SER A 1 166 ? -2.574 3.875 -23.258 1.00 43.06 166 SER A N 1
ATOM 1316 C CA . SER A 1 166 ? -2.509 3.372 -24.635 1.00 43.06 166 SER A CA 1
ATOM 1317 C C . SER A 1 166 ? -1.867 1.979 -24.742 1.00 43.06 166 SER A C 1
ATOM 1319 O O . SER A 1 166 ? -2.009 1.330 -25.773 1.00 43.06 166 SER A O 1
ATOM 1321 N N . CYS A 1 167 ? -1.202 1.504 -23.682 1.00 46.84 167 CYS A N 1
ATOM 1322 C CA . CYS A 1 167 ? -0.631 0.161 -23.554 1.00 46.84 167 CYS A CA 1
ATOM 1323 C C . CYS A 1 167 ? -1.490 -0.819 -22.733 1.00 46.84 167 CYS A C 1
ATOM 1325 O O . CYS A 1 167 ? -1.119 -1.978 -22.586 1.00 46.84 167 CYS A O 1
ATOM 1327 N N . GLY A 1 168 ? -2.634 -0.375 -22.211 1.00 51.47 168 GLY A N 1
ATOM 1328 C CA . GLY A 1 168 ? -3.581 -1.224 -21.502 1.00 51.47 168 GLY A CA 1
ATOM 1329 C C . GLY A 1 168 ? -3.266 -1.573 -20.053 1.00 51.47 168 GLY A C 1
ATOM 1330 O O . GLY A 1 168 ? -3.773 -2.561 -19.524 1.00 51.47 168 GLY A O 1
ATOM 1331 N N . CYS A 1 169 ? -2.468 -0.738 -19.394 1.00 60.06 169 CYS A N 1
ATOM 1332 C CA . CYS A 1 169 ? -2.194 -0.847 -17.968 1.00 60.06 169 CYS A CA 1
ATOM 1333 C C . CYS A 1 169 ? -3.313 -0.187 -17.149 1.00 60.06 169 CYS A C 1
ATOM 1335 O O . CYS A 1 169 ? -3.837 0.878 -17.501 1.00 60.06 169 CYS A O 1
ATOM 1337 N N . TYR A 1 170 ? -3.660 -0.802 -16.019 1.00 65.88 170 TYR A N 1
ATOM 1338 C CA . TYR A 1 170 ? -4.577 -0.204 -15.054 1.00 65.88 170 TYR A CA 1
ATOM 1339 C C . TYR A 1 170 ? -3.902 0.954 -14.321 1.00 65.88 170 TYR A C 1
ATOM 1341 O O . TYR A 1 170 ? -2.745 0.845 -13.914 1.00 65.88 170 TYR A O 1
ATOM 1349 N N . ARG A 1 171 ? -4.636 2.054 -14.121 1.00 78.44 171 ARG A N 1
ATOM 1350 C CA . ARG A 1 171 ? -4.218 3.113 -13.199 1.00 78.44 171 ARG A CA 1
ATOM 1351 C C . ARG A 1 171 ? -4.782 2.810 -11.821 1.00 78.44 171 ARG A C 1
ATOM 1353 O O . ARG A 1 171 ? -5.948 2.437 -11.689 1.00 78.44 171 ARG A O 1
ATOM 1360 N N . GLY A 1 172 ? -3.954 2.947 -10.798 1.00 84.69 172 GLY A N 1
ATOM 1361 C CA . GLY A 1 172 ? -4.381 2.636 -9.448 1.00 84.69 172 GLY A CA 1
ATOM 1362 C C . GLY A 1 172 ? -3.255 2.679 -8.438 1.00 84.69 172 GLY A C 1
ATOM 1363 O O . GLY A 1 172 ? -2.182 3.215 -8.706 1.00 84.69 172 GLY A O 1
ATOM 1364 N N . HIS A 1 173 ? -3.536 2.120 -7.268 1.00 92.88 173 HIS A N 1
ATOM 1365 C CA . HIS A 1 173 ? -2.658 2.179 -6.108 1.00 92.88 173 HIS A CA 1
ATOM 1366 C C . HIS A 1 173 ? -2.724 0.876 -5.315 1.00 92.88 173 HIS A C 1
ATOM 1368 O O . HIS A 1 173 ? -3.811 0.339 -5.095 1.00 92.88 173 HIS A O 1
ATOM 1374 N N . TYR A 1 174 ? -1.573 0.360 -4.890 1.00 96.19 174 TYR A N 1
ATOM 1375 C CA . TYR A 1 174 ? -1.516 -0.807 -4.010 1.00 96.19 174 TYR A CA 1
ATOM 1376 C C . TYR A 1 174 ? -1.450 -0.377 -2.550 1.00 96.19 174 TYR A C 1
ATOM 1378 O O . TYR A 1 174 ? -0.635 0.469 -2.186 1.00 96.19 174 TYR A O 1
ATOM 1386 N N . VAL A 1 175 ? -2.270 -1.016 -1.718 1.00 98.31 175 VAL A N 1
ATOM 1387 C CA . VAL A 1 175 ? -2.285 -0.826 -0.261 1.00 98.31 175 VAL A CA 1
ATOM 1388 C C . VAL A 1 175 ? -2.406 -2.171 0.449 1.00 98.31 175 VAL A C 1
ATOM 1390 O O . VAL A 1 175 ? -2.747 -3.185 -0.166 1.00 98.31 175 VAL A O 1
ATOM 1393 N N . VAL A 1 176 ? -2.151 -2.193 1.756 1.00 98.75 176 VAL A N 1
ATOM 1394 C CA . VAL A 1 176 ? -2.260 -3.406 2.577 1.00 98.75 176 VAL A CA 1
ATOM 1395 C C . VAL A 1 176 ? -3.425 -3.272 3.532 1.00 98.75 176 VAL A C 1
ATOM 1397 O O . VAL A 1 176 ? -3.389 -2.411 4.399 1.00 98.75 176 VAL A O 1
ATOM 1400 N N . VAL A 1 177 ? -4.423 -4.144 3.437 1.00 98.69 177 VAL A N 1
ATOM 1401 C CA . VAL A 1 177 ? -5.460 -4.260 4.471 1.00 98.69 177 VAL A CA 1
ATOM 1402 C C . VAL A 1 177 ? -4.887 -5.033 5.648 1.00 98.69 177 VAL A C 1
ATOM 1404 O O . VAL A 1 177 ? -4.346 -6.120 5.462 1.00 98.69 177 VAL A O 1
ATOM 1407 N N . THR A 1 178 ? -4.992 -4.474 6.851 1.00 98.31 178 THR A N 1
ATOM 1408 C CA . THR A 1 178 ? -4.374 -5.016 8.072 1.00 98.31 178 THR A CA 1
ATOM 1409 C C . THR A 1 178 ? -5.397 -5.503 9.090 1.00 98.31 178 THR A C 1
ATOM 1411 O O . THR A 1 178 ? -5.153 -6.511 9.757 1.00 98.31 178 THR A O 1
ATOM 1414 N N . SER A 1 179 ? -6.529 -4.801 9.201 1.00 97.62 179 SER A N 1
ATOM 1415 C CA . SER A 1 179 ? -7.586 -5.042 10.191 1.00 97.62 179 SER A CA 1
ATOM 1416 C C . SER A 1 179 ? -8.969 -4.666 9.648 1.00 97.62 179 SER A C 1
ATOM 1418 O O . SER A 1 179 ? -9.095 -3.991 8.624 1.00 97.62 179 SER A O 1
ATOM 1420 N N . ASN A 1 180 ? -10.012 -5.055 10.381 1.00 96.75 180 ASN A N 1
ATOM 1421 C CA . ASN A 1 180 ? -11.363 -4.518 10.247 1.00 96.75 180 ASN A CA 1
ATOM 1422 C C . ASN A 1 180 ? -11.811 -3.977 11.612 1.00 96.75 180 ASN A C 1
ATOM 1424 O O . ASN A 1 180 ? -11.590 -4.626 12.634 1.00 96.75 180 ASN A O 1
ATOM 1428 N N . PHE A 1 181 ? -12.410 -2.791 11.629 1.00 94.81 181 PHE A N 1
ATOM 1429 C CA . PHE A 1 181 ? -12.901 -2.139 12.834 1.00 94.81 181 PHE A CA 1
ATOM 1430 C C . PHE A 1 181 ? -14.249 -1.493 12.565 1.00 94.81 181 PHE A C 1
ATOM 1432 O O . PHE A 1 181 ? -14.383 -0.706 11.631 1.00 94.81 181 PHE A O 1
ATOM 1439 N N . ASN A 1 182 ? -15.259 -1.842 13.364 1.00 92.12 182 ASN A N 1
ATOM 1440 C CA . ASN A 1 182 ? -16.628 -1.344 13.204 1.00 92.12 182 ASN A CA 1
ATOM 1441 C C . ASN A 1 182 ? -17.174 -1.518 11.770 1.00 92.12 182 ASN A C 1
ATOM 1443 O O . ASN A 1 182 ? -17.848 -0.641 11.233 1.00 92.12 182 ASN A O 1
ATOM 1447 N N . GLY A 1 183 ? -16.849 -2.648 11.128 1.00 93.44 183 GLY A N 1
ATOM 1448 C CA . GLY A 1 183 ? -17.261 -2.942 9.752 1.00 93.44 183 GLY A CA 1
ATOM 1449 C C . GLY A 1 183 ? -16.492 -2.154 8.688 1.00 93.44 183 GLY A C 1
ATOM 1450 O O . GLY A 1 183 ? -16.882 -2.164 7.522 1.00 93.44 183 GLY A O 1
ATOM 1451 N N . LYS A 1 184 ? -15.409 -1.463 9.063 1.00 97.38 184 LYS A N 1
ATOM 1452 C CA . LYS A 1 184 ? -14.548 -0.701 8.159 1.00 97.38 184 LYS A CA 1
ATOM 1453 C C . LYS A 1 184 ? -13.171 -1.331 8.052 1.00 97.38 184 LYS A C 1
ATOM 1455 O O . LYS A 1 184 ? -12.536 -1.653 9.052 1.00 97.38 184 LYS A O 1
ATOM 1460 N N . TYR A 1 185 ? -12.694 -1.474 6.823 1.00 98.25 185 TYR A N 1
ATOM 1461 C CA . TYR A 1 185 ? -11.348 -1.967 6.563 1.00 98.25 185 TYR A CA 1
ATOM 1462 C C . TYR A 1 185 ? -10.307 -0.908 6.886 1.00 98.25 185 TYR A C 1
ATOM 1464 O O . TYR A 1 185 ? -10.467 0.265 6.545 1.00 98.25 185 TYR A O 1
ATOM 1472 N N . ILE A 1 186 ? -9.234 -1.355 7.524 1.00 98.25 186 ILE A N 1
ATOM 1473 C CA . ILE A 1 186 ? -8.086 -0.541 7.892 1.00 98.25 186 ILE A CA 1
ATOM 1474 C C . ILE A 1 186 ? -6.907 -0.946 7.022 1.00 98.25 186 ILE A C 1
ATOM 1476 O O . ILE A 1 186 ? -6.673 -2.139 6.814 1.00 98.25 186 ILE A O 1
ATOM 1480 N N . VAL A 1 187 ? -6.172 0.043 6.524 1.00 98.44 187 VAL A N 1
ATOM 1481 C CA . VAL A 1 187 ? -5.044 -0.150 5.623 1.00 98.44 187 VAL A CA 1
ATOM 1482 C C . VAL A 1 187 ? -3.775 0.543 6.087 1.00 98.44 187 VAL A C 1
ATOM 1484 O O . VAL A 1 187 ? -3.806 1.574 6.762 1.00 98.44 187 VAL A O 1
ATOM 1487 N N . HIS A 1 188 ? -2.652 -0.019 5.657 1.00 98.25 188 HIS A N 1
ATOM 1488 C CA . HIS A 1 188 ? -1.397 0.692 5.494 1.00 98.25 188 HIS A CA 1
ATOM 1489 C C . HIS A 1 188 ? -1.258 1.103 4.032 1.00 98.25 188 HIS A C 1
ATOM 1491 O O . HIS A 1 188 ? -1.242 0.257 3.134 1.00 98.25 188 HIS A O 1
ATOM 1497 N N . ASP A 1 189 ? -1.162 2.406 3.813 1.00 96.38 189 ASP A N 1
ATOM 1498 C CA . ASP A 1 189 ? -0.980 3.002 2.501 1.00 96.38 189 ASP A CA 1
ATOM 1499 C C . ASP A 1 189 ? 0.485 3.457 2.341 1.00 96.38 189 ASP A C 1
ATOM 1501 O O . ASP A 1 189 ? 0.954 4.253 3.163 1.00 96.38 189 ASP A O 1
ATOM 1505 N N . PRO A 1 190 ? 1.212 3.001 1.300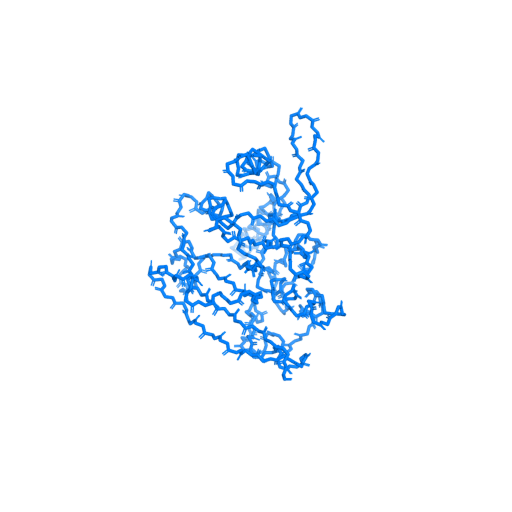 1.00 95.25 190 PRO A N 1
ATOM 1506 C CA . PRO A 1 190 ? 2.602 3.390 1.031 1.00 95.25 190 PRO A CA 1
ATOM 1507 C C . PRO A 1 190 ? 2.865 4.897 0.882 1.00 95.25 190 PRO A C 1
ATOM 1509 O O . PRO A 1 190 ? 4.023 5.305 0.825 1.00 95.25 190 PRO A O 1
ATOM 1512 N N . ILE A 1 191 ? 1.825 5.718 0.777 1.00 88.31 191 ILE A N 1
ATOM 1513 C CA . ILE A 1 191 ? 1.888 7.173 0.645 1.00 88.31 191 ILE A CA 1
ATOM 1514 C C . ILE A 1 191 ? 1.160 7.823 1.832 1.00 88.31 191 ILE A C 1
ATOM 1516 O O . ILE A 1 191 ? 1.732 8.640 2.551 1.00 88.31 191 ILE A O 1
ATOM 1520 N N . LEU A 1 192 ? -0.093 7.429 2.084 1.00 89.12 192 LEU A N 1
ATOM 1521 C CA . LEU A 1 192 ? -0.996 8.130 3.012 1.00 89.12 192 LEU A CA 1
ATOM 1522 C C . LEU A 1 192 ? -0.850 7.723 4.486 1.00 89.12 192 LEU A C 1
ATOM 1524 O O . LEU A 1 192 ? -1.348 8.418 5.378 1.00 89.12 192 LEU A O 1
ATOM 1528 N N . SER A 1 193 ? -0.162 6.619 4.785 1.00 89.00 193 SER A N 1
ATOM 1529 C CA . SER A 1 193 ? 0.086 6.213 6.174 1.00 89.00 193 SER A CA 1
ATOM 1530 C C . SER A 1 193 ? 1.225 6.983 6.840 1.00 89.00 193 SER A C 1
ATOM 1532 O O . SER A 1 193 ? 1.541 6.688 7.988 1.00 89.00 193 SER A O 1
ATOM 1534 N N . GLY A 1 194 ? 1.836 7.963 6.168 1.00 83.94 194 GLY A N 1
ATOM 1535 C CA . GLY A 1 194 ? 2.921 8.781 6.708 1.00 83.94 194 GLY A CA 1
ATOM 1536 C C . GLY A 1 194 ? 2.514 9.774 7.797 1.00 83.94 194 GLY A C 1
ATOM 1537 O O . GLY A 1 194 ? 1.367 9.812 8.246 1.00 83.94 194 GLY A O 1
ATOM 1538 N N . VAL A 1 195 ? 3.495 10.560 8.254 1.00 79.25 195 VAL A N 1
ATOM 1539 C CA . VAL A 1 195 ? 3.253 11.682 9.174 1.00 79.25 195 VAL A CA 1
ATOM 1540 C C . VAL A 1 195 ? 2.495 12.764 8.414 1.00 79.25 195 VAL A C 1
ATOM 1542 O O . VAL A 1 195 ? 2.940 13.191 7.352 1.00 79.25 195 VAL A O 1
ATOM 1545 N N . VAL A 1 196 ? 1.378 13.216 8.975 1.00 76.31 196 VAL A N 1
ATOM 1546 C CA . VAL A 1 196 ? 0.536 14.264 8.385 1.00 76.31 196 VAL A CA 1
ATOM 1547 C C . VAL A 1 196 ? 0.691 15.525 9.216 1.00 76.31 196 VAL A C 1
ATOM 1549 O O . VAL A 1 196 ? 0.693 15.448 10.441 1.00 76.31 196 VAL A O 1
ATOM 1552 N N . VAL A 1 197 ? 0.845 16.677 8.571 1.00 73.00 197 VAL A N 1
ATOM 1553 C CA . VAL A 1 197 ? 0.975 17.973 9.247 1.00 73.00 197 VAL A CA 1
ATOM 1554 C C . VAL A 1 197 ? -0.163 18.872 8.781 1.00 73.00 197 VAL A C 1
ATOM 1556 O O . VAL A 1 197 ? -0.275 19.125 7.581 1.00 73.00 197 VAL A O 1
ATOM 1559 N N . ASP A 1 198 ? -0.978 19.360 9.713 1.00 73.56 198 ASP A N 1
ATOM 1560 C CA . ASP A 1 198 ? -1.944 20.422 9.437 1.00 73.56 198 ASP A CA 1
ATOM 1561 C C . ASP A 1 198 ? -1.173 21.691 9.032 1.00 73.56 198 ASP A C 1
ATOM 1563 O O . ASP A 1 198 ? -0.387 22.211 9.833 1.00 73.56 198 ASP A O 1
ATOM 1567 N N . PRO A 1 199 ? -1.356 22.200 7.803 1.00 67.44 199 PRO A N 1
ATOM 1568 C CA . PRO A 1 199 ? -0.627 23.373 7.340 1.00 67.44 199 PRO A CA 1
ATOM 1569 C C . PRO A 1 199 ? -1.056 24.670 8.044 1.00 67.44 199 PRO A C 1
ATOM 1571 O O . PRO A 1 199 ? -0.300 25.637 8.019 1.00 67.44 199 PRO A O 1
ATOM 1574 N N . ASN A 1 200 ? -2.231 24.705 8.682 1.00 74.81 200 ASN A N 1
ATOM 1575 C CA . ASN A 1 200 ? -2.751 25.895 9.359 1.00 74.81 200 ASN A CA 1
ATOM 1576 C C . ASN A 1 200 ? -2.273 25.994 10.810 1.00 74.81 200 ASN A C 1
ATOM 1578 O O . ASN A 1 200 ? -1.972 27.084 11.292 1.00 74.81 200 ASN A O 1
ATOM 1582 N N . THR A 1 201 ? -2.213 24.863 11.517 1.00 80.12 201 THR A N 1
ATOM 1583 C CA . THR A 1 201 ? -1.865 24.824 12.949 1.00 80.12 201 THR A CA 1
ATOM 1584 C C . THR A 1 201 ? -0.465 24.273 13.221 1.00 80.12 201 THR A C 1
ATOM 1586 O O . THR A 1 201 ? 0.072 24.459 14.312 1.00 80.12 201 THR A O 1
ATOM 1589 N N . GLY A 1 202 ? 0.143 23.579 12.253 1.00 78.19 202 GLY A N 1
ATOM 1590 C CA . GLY A 1 202 ? 1.397 22.844 12.429 1.00 78.19 202 GLY A CA 1
ATOM 1591 C C . GLY A 1 202 ? 1.251 21.544 13.229 1.00 78.19 202 GLY A C 1
ATOM 1592 O O . GLY A 1 202 ? 2.258 20.875 13.489 1.00 78.19 202 GLY A O 1
ATOM 1593 N N . GLN A 1 203 ? 0.028 21.171 13.627 1.00 82.25 203 GLN A N 1
ATOM 1594 C CA . GLN A 1 203 ? -0.243 19.931 14.347 1.00 82.25 203 GLN A CA 1
ATOM 1595 C C . GLN A 1 203 ? 0.177 18.726 13.507 1.00 82.25 203 GLN A C 1
ATOM 1597 O O . GLN A 1 203 ? -0.134 18.637 12.322 1.00 82.25 203 GLN A O 1
ATOM 1602 N N . LYS A 1 204 ? 0.879 17.775 14.130 1.00 79.56 204 LYS A N 1
ATOM 1603 C CA . LYS A 1 204 ? 1.354 16.561 13.461 1.00 79.56 204 LYS A CA 1
ATOM 1604 C C . LYS A 1 204 ? 0.567 15.346 13.926 1.00 79.56 204 LYS A C 1
ATOM 1606 O O . LYS A 1 204 ? 0.560 15.045 15.118 1.00 79.56 204 LYS A O 1
ATOM 1611 N N . LEU A 1 205 ? -0.018 14.614 12.987 1.00 78.31 205 LEU A N 1
ATOM 1612 C CA . LEU A 1 205 ? -0.508 13.261 13.211 1.00 78.31 205 LEU A CA 1
ATOM 1613 C C . LEU A 1 205 ? 0.602 12.262 12.877 1.00 78.31 205 LEU A C 1
ATOM 1615 O O . LEU A 1 205 ? 1.256 12.385 11.833 1.00 78.31 205 LEU A O 1
ATOM 1619 N N . PRO A 1 206 ? 0.843 11.268 13.744 1.00 81.81 206 PRO A N 1
ATOM 1620 C CA . PRO A 1 206 ? 1.894 10.295 13.514 1.00 81.81 206 PRO A CA 1
ATOM 1621 C C . PRO A 1 206 ? 1.599 9.403 12.297 1.00 81.81 206 PRO A C 1
ATOM 1623 O O . PRO A 1 206 ? 0.455 9.241 11.851 1.00 81.81 206 PRO A O 1
ATOM 1626 N N . ARG A 1 207 ? 2.671 8.778 11.793 1.00 88.06 207 ARG A N 1
ATOM 1627 C CA . ARG A 1 207 ? 2.594 7.659 10.847 1.00 88.06 207 ARG A CA 1
ATOM 1628 C C . ARG A 1 207 ? 1.654 6.603 11.428 1.00 88.06 207 ARG A C 1
ATOM 1630 O O . ARG A 1 207 ? 1.822 6.211 12.581 1.00 88.06 207 ARG A O 1
ATOM 1637 N N . GLY A 1 208 ? 0.671 6.160 10.654 1.00 91.44 208 GLY A N 1
ATOM 1638 C CA . GLY A 1 208 ? -0.360 5.287 11.188 1.00 91.44 208 GLY A CA 1
ATOM 1639 C C . GLY A 1 208 ? -1.276 4.642 10.152 1.00 91.44 208 GLY A C 1
ATOM 1640 O O . GLY A 1 208 ? -1.274 5.011 8.973 1.00 91.44 208 GLY A O 1
ATOM 1641 N N . PRO A 1 209 ? -2.071 3.663 10.603 1.00 95.06 209 PRO A N 1
ATOM 1642 C CA . PRO A 1 209 ? -3.107 3.047 9.793 1.00 95.06 209 PRO A CA 1
ATOM 1643 C C . PRO A 1 209 ? -4.178 4.066 9.385 1.00 95.06 209 PRO A C 1
ATOM 1645 O O . PRO A 1 209 ? -4.361 5.104 10.029 1.00 95.06 209 PRO A O 1
ATOM 1648 N N . ARG A 1 210 ? -4.879 3.769 8.292 1.00 94.44 210 ARG A N 1
ATOM 1649 C CA . ARG A 1 210 ? -5.902 4.627 7.686 1.00 94.44 210 ARG A CA 1
ATOM 1650 C C . ARG A 1 210 ? -7.149 3.809 7.366 1.00 94.44 210 ARG A C 1
ATOM 1652 O O . ARG A 1 210 ? -7.051 2.620 7.078 1.00 94.44 210 ARG A O 1
ATOM 1659 N N . TYR A 1 211 ? -8.323 4.428 7.389 1.00 97.38 211 TYR A N 1
ATOM 1660 C CA . TYR A 1 211 ? -9.533 3.776 6.891 1.00 97.38 211 TYR A CA 1
ATOM 1661 C C . TYR A 1 211 ? -9.453 3.609 5.367 1.00 97.38 211 TYR A C 1
ATOM 1663 O O . TYR A 1 211 ? -9.101 4.548 4.659 1.00 97.38 211 TYR A O 1
ATOM 1671 N N . LEU A 1 212 ? -9.801 2.431 4.846 1.00 97.50 212 LEU A N 1
ATOM 1672 C CA . LEU A 1 212 ? -9.765 2.153 3.405 1.00 97.50 212 LEU A CA 1
ATOM 1673 C C . LEU A 1 212 ? -10.697 3.080 2.617 1.00 97.50 212 LEU A C 1
ATOM 1675 O O . LEU A 1 212 ? -10.330 3.551 1.547 1.00 97.50 212 LEU A O 1
ATOM 1679 N N . ASP A 1 213 ? -11.896 3.339 3.136 1.00 96.75 213 ASP A N 1
ATOM 1680 C CA . ASP A 1 213 ? -12.870 4.217 2.477 1.00 96.75 213 ASP A CA 1
ATOM 1681 C C . ASP A 1 213 ? -12.301 5.635 2.296 1.00 96.75 213 ASP A C 1
ATOM 1683 O O . ASP A 1 213 ? -12.397 6.194 1.207 1.00 96.75 213 ASP A O 1
ATOM 1687 N N . MET A 1 214 ? -11.598 6.143 3.312 1.00 94.81 214 MET A N 1
ATOM 1688 C CA . MET A 1 214 ? -10.885 7.420 3.260 1.00 94.81 214 MET A CA 1
ATOM 1689 C C . MET A 1 214 ? -9.752 7.405 2.227 1.00 94.81 214 MET A C 1
ATOM 1691 O O . MET A 1 214 ? -9.594 8.336 1.445 1.00 94.81 214 MET A O 1
ATOM 1695 N N . VAL A 1 215 ? -8.961 6.330 2.195 1.00 94.00 215 VAL A N 1
ATOM 1696 C CA . VAL A 1 215 ? -7.895 6.172 1.195 1.00 94.00 215 VAL A CA 1
ATOM 1697 C C . VAL A 1 215 ? -8.471 6.152 -0.222 1.00 94.00 215 VAL A C 1
ATOM 1699 O O . VAL A 1 215 ? -7.916 6.778 -1.116 1.00 94.00 215 VAL A O 1
ATOM 1702 N N . LYS A 1 216 ? -9.607 5.484 -0.444 1.00 94.12 216 LYS A N 1
ATOM 1703 C CA . LYS A 1 216 ? -10.278 5.464 -1.752 1.00 94.12 216 LYS A CA 1
ATOM 1704 C C . LYS A 1 216 ? -10.783 6.841 -2.176 1.00 94.12 216 LYS A C 1
ATOM 1706 O O . LYS A 1 216 ? -10.759 7.124 -3.369 1.00 94.12 216 LYS A O 1
ATOM 1711 N N . GLU A 1 217 ? -11.245 7.658 -1.235 1.00 91.81 217 GLU A N 1
ATOM 1712 C CA . GLU A 1 217 ? -11.661 9.043 -1.478 1.00 91.81 217 GLU A CA 1
ATOM 1713 C C . GLU A 1 217 ? -10.475 9.886 -1.965 1.00 91.81 217 GLU A C 1
ATOM 1715 O O . GLU A 1 217 ? -10.520 10.440 -3.057 1.00 91.81 217 GLU A O 1
ATOM 1720 N N . LEU A 1 218 ? -9.344 9.832 -1.261 1.00 86.88 218 LEU A N 1
ATOM 1721 C CA . LEU A 1 218 ? -8.128 10.545 -1.666 1.00 86.88 218 LEU A CA 1
ATOM 1722 C C . LEU A 1 218 ? -7.546 10.041 -2.994 1.00 86.88 218 LEU A C 1
ATOM 1724 O O . LEU A 1 218 ? -7.133 10.831 -3.839 1.00 86.88 218 LEU A O 1
ATOM 1728 N N . VAL A 1 219 ? -7.540 8.723 -3.210 1.00 86.38 219 VAL A N 1
ATOM 1729 C CA . VAL A 1 219 ? -7.105 8.140 -4.486 1.00 86.38 219 VAL A CA 1
ATOM 1730 C C . VAL A 1 219 ? -8.049 8.557 -5.617 1.00 86.38 219 VAL A C 1
ATOM 1732 O O . VAL A 1 219 ? -7.584 8.797 -6.723 1.00 86.38 219 VAL A O 1
ATOM 1735 N N . SER A 1 220 ? -9.357 8.678 -5.377 1.00 86.44 220 SER A N 1
ATOM 1736 C CA . SER A 1 220 ? -10.301 9.195 -6.379 1.00 86.44 220 SER A CA 1
ATOM 1737 C C . SER A 1 220 ? -9.890 10.594 -6.840 1.00 86.44 220 SER A C 1
ATOM 1739 O O . SER A 1 220 ? -9.825 10.852 -8.044 1.00 86.44 220 SER A O 1
ATOM 1741 N N . ASP A 1 221 ? -9.539 11.466 -5.896 1.00 82.38 221 ASP A N 1
ATOM 1742 C CA . ASP A 1 221 ? -9.148 12.849 -6.174 1.00 82.38 221 ASP A CA 1
ATOM 1743 C C . ASP A 1 221 ? -7.838 12.946 -6.961 1.00 82.38 221 ASP A C 1
ATOM 1745 O O . ASP A 1 221 ? -7.744 13.742 -7.895 1.00 82.38 221 ASP A O 1
ATOM 1749 N N . TRP A 1 222 ? -6.858 12.079 -6.679 1.00 78.12 222 TRP A N 1
ATOM 1750 C CA . TRP A 1 222 ? -5.614 11.991 -7.464 1.00 78.12 222 TRP A CA 1
ATOM 1751 C C . TRP A 1 222 ? -5.842 11.661 -8.942 1.00 78.12 222 TRP A C 1
ATOM 1753 O O . TRP A 1 222 ? -4.973 11.911 -9.777 1.00 78.12 222 TRP A O 1
ATOM 1763 N N . TYR A 1 223 ? -6.991 11.067 -9.268 1.00 75.56 223 TYR A N 1
ATOM 1764 C CA . TYR A 1 223 ? -7.344 10.625 -10.611 1.00 75.56 223 TYR A CA 1
ATOM 1765 C C . TYR A 1 223 ? -8.597 11.333 -11.144 1.00 75.56 223 TYR A C 1
ATOM 1767 O O . TYR A 1 223 ? -9.402 10.707 -11.834 1.00 75.56 223 TYR A O 1
ATOM 1775 N N . ASP A 1 224 ? -8.742 12.631 -10.864 1.00 81.12 224 ASP A N 1
ATOM 1776 C CA . ASP A 1 224 ? -9.810 13.499 -11.385 1.00 81.12 224 ASP A CA 1
ATOM 1777 C C . ASP A 1 224 ? -11.227 13.069 -10.953 1.00 81.12 224 ASP A C 1
ATOM 1779 O O . ASP A 1 224 ? -12.179 13.105 -11.737 1.00 81.12 224 ASP A O 1
ATOM 1783 N N . GLY A 1 225 ? -11.376 12.604 -9.709 1.00 81.19 225 GLY A N 1
ATOM 1784 C CA . GLY A 1 225 ? -12.664 12.185 -9.146 1.00 81.19 225 GLY A CA 1
ATOM 1785 C C . GLY A 1 225 ? -13.178 10.850 -9.699 1.00 81.19 225 GLY A C 1
ATOM 1786 O O . GLY A 1 225 ? -14.380 10.566 -9.657 1.00 81.19 225 GLY A O 1
ATOM 1787 N N . LYS A 1 226 ? -12.295 10.023 -10.271 1.00 82.81 226 LYS A N 1
ATOM 1788 C CA . LYS A 1 226 ? -12.679 8.723 -10.827 1.00 82.81 226 LYS A CA 1
ATOM 1789 C C . LYS A 1 226 ? -13.047 7.733 -9.734 1.00 82.81 226 LYS A C 1
ATOM 1791 O O . LYS A 1 226 ? -12.328 7.536 -8.760 1.00 82.81 226 LYS A O 1
ATOM 1796 N N . LYS A 1 227 ? -14.127 6.987 -9.980 1.00 90.06 227 LYS A N 1
ATOM 1797 C CA . LYS A 1 227 ? -14.563 5.901 -9.100 1.00 90.06 227 LYS A CA 1
ATOM 1798 C C . LYS A 1 227 ? -13.432 4.896 -8.858 1.00 90.06 227 LYS A C 1
ATOM 1800 O O . LYS A 1 227 ? -12.973 4.237 -9.790 1.00 90.06 227 LYS A O 1
ATOM 1805 N N . VAL A 1 228 ? -13.096 4.706 -7.585 1.00 91.62 228 VAL A N 1
ATOM 1806 C CA . VAL A 1 228 ? -12.105 3.727 -7.127 1.00 91.62 228 VAL A CA 1
ATOM 1807 C C . VAL A 1 228 ? -12.784 2.436 -6.681 1.00 91.62 228 VAL A C 1
ATOM 1809 O O . VAL A 1 228 ? -13.689 2.442 -5.837 1.00 91.62 228 VAL A O 1
ATOM 1812 N N . VAL A 1 229 ? -12.328 1.304 -7.214 1.00 94.50 229 VAL A N 1
ATOM 1813 C CA . VAL A 1 229 ? -12.801 -0.034 -6.830 1.00 94.50 229 VAL A CA 1
ATOM 1814 C C . VAL A 1 229 ? -11.658 -0.896 -6.312 1.00 94.50 229 VAL A C 1
ATOM 1816 O O . VAL A 1 229 ? -10.514 -0.743 -6.731 1.00 94.50 229 VAL A O 1
ATOM 1819 N N . VAL A 1 230 ? -11.978 -1.822 -5.408 1.00 96.19 230 VAL A N 1
ATOM 1820 C CA . VAL A 1 230 ? -11.041 -2.890 -5.045 1.00 96.19 230 VAL A CA 1
ATOM 1821 C C . VAL A 1 230 ? -11.080 -3.911 -6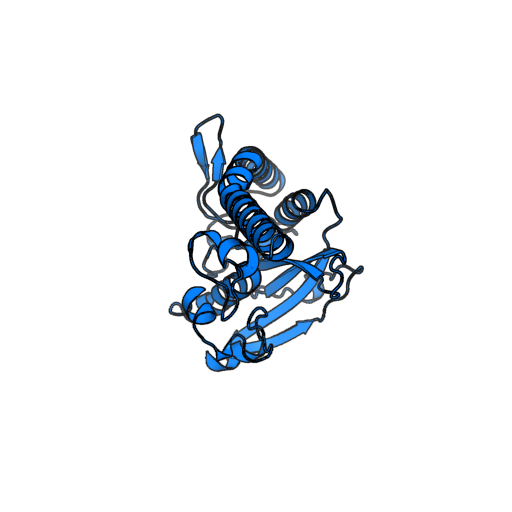.168 1.00 96.19 230 VAL A C 1
ATOM 1823 O O . VAL A 1 230 ? -12.107 -4.545 -6.388 1.00 96.19 230 VAL A O 1
ATOM 1826 N N . ASP A 1 231 ? -9.982 -4.048 -6.885 1.00 91.81 231 ASP A N 1
ATOM 1827 C CA . ASP A 1 231 ? -9.948 -4.751 -8.165 1.00 91.81 231 ASP A CA 1
ATOM 1828 C C . ASP A 1 231 ? -9.161 -6.061 -8.111 1.00 91.81 231 ASP A C 1
ATOM 1830 O O . ASP A 1 231 ? -9.457 -7.010 -8.834 1.00 91.81 231 ASP A O 1
ATOM 1834 N N . GLN A 1 232 ? -8.192 -6.122 -7.203 1.00 94.12 232 GLN A N 1
ATOM 1835 C CA . GLN A 1 232 ? -7.298 -7.252 -7.009 1.00 94.12 232 GLN A CA 1
ATOM 1836 C C . GLN A 1 232 ? -7.110 -7.510 -5.515 1.00 94.12 232 GLN A C 1
ATOM 1838 O O . GLN A 1 232 ? -7.088 -6.565 -4.724 1.00 94.12 232 GLN A O 1
ATOM 1843 N N . VAL A 1 233 ? -6.938 -8.779 -5.142 1.00 97.50 233 VAL A N 1
ATOM 1844 C CA . VAL A 1 233 ? -6.577 -9.204 -3.782 1.00 97.50 233 VAL A CA 1
ATOM 1845 C C . VAL A 1 233 ? -5.473 -10.253 -3.875 1.00 97.50 233 VAL A C 1
ATOM 1847 O O . VAL A 1 233 ? -5.621 -11.256 -4.578 1.00 97.50 233 VAL A O 1
ATOM 1850 N N . ILE A 1 234 ? -4.388 -10.036 -3.135 1.00 97.75 234 ILE A N 1
ATOM 1851 C CA . ILE A 1 234 ? -3.274 -10.967 -2.983 1.00 97.75 234 ILE A CA 1
ATOM 1852 C C . ILE A 1 234 ? -3.070 -11.264 -1.495 1.00 97.75 234 ILE A C 1
ATOM 1854 O O . ILE A 1 234 ? -2.848 -10.357 -0.691 1.00 97.75 234 ILE A O 1
ATOM 1858 N N . ILE A 1 235 ? -3.100 -12.547 -1.134 1.00 97.75 235 ILE A N 1
ATOM 1859 C CA . ILE A 1 235 ? -2.789 -13.030 0.217 1.00 97.75 235 ILE A CA 1
ATOM 1860 C C . ILE A 1 235 ? -1.470 -13.792 0.153 1.00 97.75 235 ILE A C 1
ATOM 1862 O O . ILE A 1 235 ? -1.343 -14.775 -0.583 1.00 97.75 235 ILE A O 1
ATOM 1866 N N . ILE A 1 236 ? -0.490 -13.322 0.926 1.00 97.50 236 ILE A N 1
ATOM 1867 C CA . ILE A 1 236 ? 0.866 -13.870 0.987 1.00 97.50 236 ILE A CA 1
ATOM 1868 C C . ILE A 1 236 ? 1.089 -14.427 2.390 1.00 97.50 236 ILE A C 1
ATOM 1870 O O . ILE A 1 236 ? 0.874 -13.726 3.378 1.00 97.50 236 ILE A O 1
ATOM 1874 N N . THR A 1 237 ? 1.555 -15.669 2.483 1.00 96.19 237 THR A N 1
ATOM 1875 C CA . THR A 1 237 ? 1.848 -16.327 3.762 1.00 96.19 237 THR A CA 1
ATOM 1876 C C . THR A 1 237 ? 3.250 -16.920 3.768 1.00 96.19 237 THR A C 1
ATOM 1878 O O . THR A 1 237 ? 3.805 -17.186 2.698 1.00 96.19 237 THR A O 1
ATOM 1881 N N . PRO A 1 238 ? 3.838 -17.186 4.947 1.00 96.69 238 PRO A N 1
ATOM 1882 C CA . PRO A 1 238 ? 5.006 -18.058 5.040 1.00 96.69 238 PRO A CA 1
ATOM 1883 C C . PRO A 1 238 ? 4.763 -19.402 4.325 1.00 96.69 238 PRO A C 1
ATOM 1885 O O . PRO A 1 238 ? 3.617 -19.868 4.243 1.00 96.69 238 PRO A O 1
ATOM 1888 N N . LYS A 1 239 ? 5.825 -19.980 3.750 1.00 90.50 239 LYS A N 1
ATOM 1889 C CA . LYS A 1 239 ? 5.780 -21.292 3.089 1.00 90.50 239 LYS A CA 1
ATOM 1890 C C . LYS A 1 239 ? 5.485 -22.410 4.073 1.00 90.50 239 LYS A C 1
ATOM 1892 O O . LYS A 1 239 ? 6.170 -22.466 5.113 1.00 90.50 239 LYS A O 1
#